Protein AF-A0A932I604-F1 (afdb_monomer)

Foldseek 3Di:
DCQLQDQCCRLQHNPDQHPPPVQCPDPQKHWQDKDQDDPQWGIWTWIAGPVRPDIDIDTRGRPVCVLVVVVQQLCLLLLNDWDWDDDPPDIHIDRVGDQEGEAFDEPCLVVDDDPDARARDPPDAHEYEYHYACCCPRCVVSNVRSNYFDLKDFRHDDSTGCQLVVQLVVCVVVVHDSVVSLLRSLVSRCVVVVHDSVVSSNTIDGGD

Radius of gyration: 15.89 Å; Cα contacts (8 Å, |Δi|>4): 433; chains: 1; bounding box: 42×38×40 Å

Nearest PDB structures (foldseek):
  1hle-assembly1_A-2  TM=6.461E-01  e=2.589E+00  Equus caballus
  2oap-assembly1_1  TM=5.671E-01  e=2.589E+00  Archaeoglobus fulgidus DSM 4304
  6kga-assembly1_B  TM=6.032E-01  e=2.754E+00  Dromaius novaehollandiae
  7vlj-assembly1_A  TM=5.161E-01  e=2.589E+00  Entamoeba histolytica
  4ynn-assembly1_A  TM=3.489E-01  e=2.022E+00  Legionella pneumophila subsp. pneumophila str. Philadelphia 1

Sequence (208 aa):
MGNGQDPDNNLYWGWGLGIRTYFTKSREWKLVRKSKLPYPLLERIVYRHRSGQYYLVADAYDGRAMKDCLDRFLLGVSGRHKEVIREGQVTIGLGGNAKLLAFIGHNGLMDLSLQSSYPNTDKRKRDCIILACYSKHYFSPYIKQAGANPLLWISNLFGPEAYTLHDALSAYMKGENPATIQTKAAAVYAKYTRCSVKAAKKLLITGW

pLDDT: mean 96.52, std 3.61, range [61.22, 98.75]

Solvent-accessible surface area (backbone atoms only — not comparable to full-atom values): 10954 Å² total; per-residue (Å²): 126,58,43,46,79,38,63,65,40,12,48,52,31,39,20,82,49,0,42,56,43,39,46,64,70,36,91,57,35,40,78,73,47,76,44,79,50,67,84,60,33,57,34,39,37,33,30,35,34,75,88,72,83,47,74,48,78,48,75,42,54,29,51,89,38,43,66,58,49,51,50,53,50,45,29,9,49,6,40,72,34,67,47,73,47,75,57,87,93,44,78,46,51,33,50,33,56,30,68,64,49,76,48,75,38,82,46,52,68,81,81,48,84,79,91,74,84,35,60,50,70,69,86,59,72,23,39,32,36,35,39,23,42,30,29,49,71,67,44,42,69,53,41,57,43,8,51,42,42,48,48,34,27,17,66,38,89,64,87,54,46,30,62,35,56,49,40,26,47,61,30,48,77,69,69,50,52,54,72,54,23,35,49,44,19,13,46,50,42,11,65,78,71,71,48,52,47,73,58,27,44,66,34,41,41,52,64,134

Structure (mmCIF, N/CA/C/O backbone):
data_AF-A0A932I604-F1
#
_entry.id   AF-A0A932I604-F1
#
loop_
_atom_site.group_PDB
_atom_site.id
_atom_site.type_symbol
_atom_site.label_atom_id
_atom_site.label_alt_id
_atom_site.label_comp_id
_atom_site.label_asym_id
_atom_site.label_entity_id
_atom_site.label_seq_id
_atom_site.pdbx_PDB_ins_code
_atom_site.Cartn_x
_atom_site.Cartn_y
_atom_site.Cartn_z
_atom_site.occupancy
_atom_site.B_iso_or_equiv
_atom_site.auth_seq_id
_atom_site.auth_comp_id
_atom_site.auth_asym_id
_atom_site.auth_atom_id
_atom_site.pdbx_PDB_model_num
ATOM 1 N N . MET A 1 1 ? 9.477 -16.267 12.587 1.00 61.22 1 MET A N 1
ATOM 2 C CA . MET A 1 1 ? 8.794 -14.989 12.286 1.00 61.22 1 MET A CA 1
ATOM 3 C C . MET A 1 1 ? 9.338 -14.465 10.969 1.00 61.22 1 MET A C 1
ATOM 5 O O . MET A 1 1 ? 10.541 -14.556 10.779 1.00 61.22 1 MET A O 1
ATOM 9 N N . GLY A 1 2 ? 8.488 -13.983 10.060 1.00 79.69 2 GLY A N 1
ATOM 10 C CA . GLY A 1 2 ? 8.931 -13.481 8.753 1.00 79.69 2 GLY A CA 1
ATOM 11 C C . GLY A 1 2 ? 9.096 -14.540 7.671 1.00 79.69 2 GLY A C 1
ATOM 12 O O . GLY A 1 2 ? 9.784 -14.296 6.688 1.00 79.69 2 GLY A O 1
ATOM 13 N N . ASN A 1 3 ? 8.441 -15.695 7.813 1.00 89.75 3 ASN A N 1
ATOM 14 C CA . ASN A 1 3 ? 8.380 -16.655 6.717 1.00 89.75 3 ASN A CA 1
ATOM 15 C C . ASN A 1 3 ? 7.408 -16.137 5.643 1.00 89.75 3 ASN A C 1
ATOM 17 O O . ASN A 1 3 ? 6.199 -16.104 5.862 1.00 89.75 3 ASN A O 1
ATOM 21 N N . GLY A 1 4 ? 7.935 -15.745 4.482 1.00 91.38 4 GLY A N 1
ATOM 22 C CA . GLY A 1 4 ? 7.144 -15.229 3.362 1.00 91.38 4 GLY A CA 1
ATOM 23 C C . GLY A 1 4 ? 6.163 -16.237 2.750 1.00 91.38 4 GLY A C 1
ATOM 24 O O . GLY A 1 4 ? 5.253 -15.832 2.036 1.00 91.38 4 GLY A O 1
ATOM 25 N N . GLN A 1 5 ? 6.327 -17.530 3.029 1.00 95.25 5 GLN A N 1
ATOM 26 C CA . GLN A 1 5 ? 5.498 -18.617 2.497 1.00 95.25 5 GLN A CA 1
ATOM 27 C C . GLN A 1 5 ? 4.389 -19.059 3.461 1.00 95.25 5 GLN A C 1
ATOM 29 O O . GLN A 1 5 ? 3.522 -19.844 3.088 1.00 95.25 5 GLN A O 1
ATOM 34 N N . ASP A 1 6 ? 4.423 -18.571 4.701 1.00 95.69 6 ASP A N 1
ATOM 35 C CA . ASP A 1 6 ? 3.439 -18.883 5.730 1.00 95.69 6 ASP A CA 1
ATOM 36 C C . ASP A 1 6 ? 2.652 -17.610 6.073 1.00 95.69 6 ASP A C 1
ATOM 38 O O . ASP A 1 6 ? 3.183 -16.725 6.753 1.00 95.69 6 ASP A O 1
ATOM 42 N N . PRO A 1 7 ? 1.387 -17.483 5.627 1.00 94.44 7 PRO A N 1
ATOM 43 C CA . PRO A 1 7 ? 0.611 -16.270 5.848 1.00 94.44 7 PRO A CA 1
ATOM 44 C C . PRO A 1 7 ? 0.383 -15.987 7.340 1.00 94.44 7 PRO A C 1
ATOM 46 O O . PRO A 1 7 ? 0.240 -14.822 7.711 1.00 94.44 7 PRO A O 1
ATOM 49 N N . ASP A 1 8 ? 0.389 -16.997 8.214 1.00 95.25 8 ASP A N 1
ATOM 50 C CA . ASP A 1 8 ? 0.167 -16.805 9.648 1.00 95.25 8 ASP A CA 1
ATOM 51 C C . ASP A 1 8 ? 1.396 -16.212 10.350 1.00 95.25 8 ASP A C 1
ATOM 53 O O . ASP A 1 8 ? 1.252 -15.396 11.262 1.00 95.25 8 ASP A O 1
ATOM 57 N N . ASN A 1 9 ? 2.595 -16.534 9.860 1.00 94.62 9 ASN A N 1
ATOM 58 C CA . ASN A 1 9 ? 3.870 -16.077 10.416 1.00 94.62 9 ASN A CA 1
ATOM 59 C C . ASN A 1 9 ? 4.586 -14.999 9.576 1.00 94.62 9 ASN A C 1
ATOM 61 O O . ASN A 1 9 ? 5.714 -14.609 9.905 1.00 94.62 9 ASN A O 1
ATOM 65 N N . ASN A 1 10 ? 3.949 -14.496 8.516 1.00 94.81 10 ASN A N 1
ATOM 66 C CA . ASN A 1 10 ? 4.457 -13.419 7.667 1.00 94.81 10 ASN A CA 1
ATOM 67 C C . ASN A 1 10 ? 4.285 -12.042 8.342 1.00 94.81 10 ASN A C 1
ATOM 69 O O . ASN A 1 10 ? 3.176 -11.673 8.739 1.00 94.81 10 ASN A O 1
ATOM 73 N N . LEU A 1 11 ? 5.381 -11.274 8.424 1.00 93.56 11 LEU A N 1
ATOM 74 C CA . LEU A 1 11 ? 5.460 -9.953 9.075 1.00 93.56 11 LEU A CA 1
ATOM 75 C C . LEU A 1 11 ? 4.458 -8.932 8.522 1.00 93.56 11 LEU A C 1
ATOM 77 O O . LEU A 1 11 ? 3.905 -8.134 9.271 1.00 93.56 11 LEU A O 1
ATOM 81 N N . TYR A 1 12 ? 4.215 -8.959 7.214 1.00 95.69 12 TYR A N 1
ATOM 82 C CA . TYR A 1 12 ? 3.366 -7.986 6.527 1.00 95.69 12 TYR A CA 1
ATOM 83 C C . TYR A 1 12 ? 1.900 -8.421 6.479 1.00 95.69 12 TYR A C 1
ATOM 85 O O . TYR A 1 12 ? 1.040 -7.647 6.057 1.00 95.69 12 TYR A O 1
ATOM 93 N N . TRP A 1 13 ? 1.594 -9.644 6.924 1.00 97.31 13 TRP A N 1
ATOM 94 C CA . TRP A 1 13 ? 0.275 -10.250 6.776 1.00 97.31 13 TRP A CA 1
ATOM 95 C C . TRP A 1 13 ? -0.355 -10.686 8.102 1.00 97.31 13 TRP A C 1
ATOM 97 O O . TRP A 1 13 ? -1.173 -9.947 8.656 1.00 97.31 13 TRP A O 1
ATOM 107 N N . GLY A 1 14 ? -0.033 -11.887 8.589 1.00 95.88 14 GLY A N 1
ATOM 108 C CA . GLY A 1 14 ? -0.679 -12.511 9.744 1.00 95.88 14 GLY A CA 1
ATOM 109 C C . GLY A 1 14 ? 0.066 -12.350 11.063 1.00 95.88 14 GLY A C 1
ATOM 110 O O . GLY A 1 14 ? -0.552 -12.483 12.119 1.00 95.88 14 GLY A O 1
ATOM 111 N N . TRP A 1 15 ? 1.353 -12.013 11.035 1.00 94.06 15 TRP A N 1
ATOM 112 C CA . TRP A 1 15 ? 2.127 -11.831 12.254 1.00 94.06 15 TRP A CA 1
ATOM 113 C C . TRP A 1 15 ? 2.048 -10.384 12.764 1.00 94.06 15 TRP A C 1
ATOM 115 O O . TRP A 1 15 ? 2.023 -9.440 11.978 1.00 94.06 15 TRP A O 1
ATOM 125 N N . GLY A 1 16 ? 2.008 -10.199 14.088 1.00 93.00 16 GLY A N 1
ATOM 126 C CA . GLY A 1 16 ? 2.119 -8.883 14.730 1.00 93.00 16 GLY A CA 1
ATOM 127 C C . GLY A 1 16 ? 1.106 -7.850 14.221 1.00 93.00 16 GLY A C 1
ATOM 128 O O . GLY A 1 16 ? -0.102 -8.001 14.417 1.00 93.00 16 GLY A O 1
ATOM 129 N N . LEU A 1 17 ? 1.608 -6.784 13.592 1.00 95.81 17 LEU A N 1
ATOM 130 C CA . LEU A 1 17 ? 0.825 -5.675 13.032 1.00 95.81 17 LEU A CA 1
ATOM 131 C C . LEU A 1 17 ? 0.689 -5.764 11.499 1.00 95.81 17 LEU A C 1
ATOM 133 O O . LEU A 1 17 ? 0.521 -4.742 10.832 1.00 95.81 17 LEU A O 1
ATOM 137 N N . GLY A 1 18 ? 0.747 -6.974 10.935 1.00 97.00 18 GLY A N 1
ATOM 138 C CA . GLY A 1 18 ? 0.498 -7.227 9.516 1.00 97.00 18 GLY A CA 1
ATOM 139 C C . GLY A 1 18 ? -0.937 -6.900 9.079 1.00 97.00 18 GLY A C 1
ATOM 140 O O . GLY A 1 18 ? -1.835 -6.718 9.906 1.00 97.00 18 GLY A O 1
ATOM 141 N N . ILE A 1 19 ? -1.165 -6.821 7.762 1.00 98.25 19 ILE A N 1
ATOM 142 C CA . ILE A 1 19 ? -2.431 -6.363 7.161 1.00 98.25 19 ILE A CA 1
ATOM 143 C C . ILE A 1 19 ? -3.635 -7.121 7.710 1.00 98.25 19 ILE A C 1
ATOM 145 O O . ILE A 1 19 ? -4.571 -6.499 8.216 1.00 98.25 19 ILE A O 1
ATOM 149 N N . ARG A 1 20 ? -3.600 -8.456 7.674 1.00 97.94 20 ARG A N 1
ATOM 150 C CA . ARG A 1 20 ? -4.706 -9.272 8.172 1.00 97.94 20 ARG A CA 1
ATOM 151 C C . ARG A 1 20 ? -4.944 -9.028 9.653 1.00 97.94 20 ARG A C 1
ATOM 153 O O . ARG A 1 2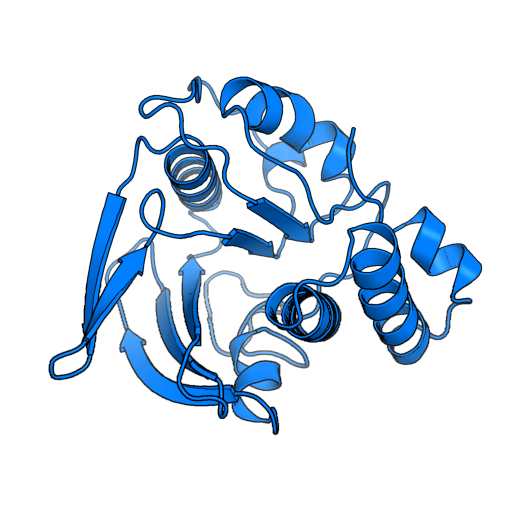0 ? -6.089 -8.856 10.069 1.00 97.94 20 ARG A O 1
ATOM 160 N N . THR A 1 21 ? -3.888 -9.016 10.457 1.00 97.19 21 THR A N 1
ATOM 161 C CA . THR A 1 21 ? -4.020 -8.927 11.916 1.00 97.19 21 THR A CA 1
ATOM 162 C C . THR A 1 21 ? -4.498 -7.553 12.365 1.00 97.19 21 THR A C 1
ATOM 164 O O . THR A 1 21 ? -5.371 -7.461 13.230 1.00 97.19 21 THR A O 1
ATOM 167 N N . TYR A 1 22 ? -3.993 -6.488 11.746 1.00 98.12 22 TYR A N 1
ATOM 168 C CA . TYR A 1 22 ? -4.358 -5.119 12.087 1.00 98.12 22 TYR A CA 1
ATOM 169 C C . TYR A 1 22 ? -5.761 -4.749 11.592 1.00 98.12 22 TYR A C 1
ATOM 171 O O . TYR A 1 22 ? -6.592 -4.304 12.384 1.00 98.12 22 TYR A O 1
ATOM 179 N N . PHE A 1 23 ? -6.077 -4.990 10.312 1.00 98.38 23 PHE A N 1
ATOM 180 C CA . PHE A 1 23 ? -7.379 -4.610 9.747 1.00 98.38 23 PHE A CA 1
ATOM 181 C C . PHE A 1 23 ? -8.534 -5.441 10.309 1.00 98.38 23 PHE A C 1
ATOM 183 O O . PHE A 1 23 ? -9.626 -4.909 10.486 1.00 98.38 23 PHE A O 1
ATOM 190 N N . THR A 1 24 ? -8.310 -6.708 10.675 1.00 97.69 24 THR A N 1
ATOM 191 C CA . THR A 1 24 ? -9.351 -7.525 11.333 1.00 97.69 24 THR A CA 1
ATOM 192 C C . THR A 1 24 ? -9.729 -6.983 12.714 1.00 97.69 24 THR A C 1
ATOM 194 O O . THR A 1 24 ? -10.880 -7.107 13.125 1.00 97.69 24 THR A O 1
ATOM 197 N N . LYS A 1 25 ? -8.784 -6.350 13.421 1.00 97.00 25 LYS A N 1
ATOM 198 C CA . LYS A 1 25 ? -9.020 -5.704 14.722 1.00 97.00 25 LYS A CA 1
ATOM 199 C C . LYS A 1 25 ? -9.471 -4.242 14.592 1.00 97.00 25 LYS A C 1
ATOM 201 O O . LYS A 1 25 ? -9.754 -3.604 15.605 1.00 97.00 25 LYS A O 1
ATOM 206 N N . SER A 1 26 ? -9.520 -3.698 13.374 1.00 97.19 26 SER A N 1
ATOM 207 C CA . SER A 1 26 ? -9.879 -2.300 13.144 1.00 97.19 26 SER A CA 1
ATOM 208 C C . SER A 1 26 ? -11.339 -2.023 13.510 1.00 97.19 26 SER A C 1
ATOM 210 O O . SER A 1 26 ? -12.248 -2.825 13.281 1.00 97.19 26 SER A O 1
ATOM 212 N N . ARG A 1 27 ? -11.581 -0.824 14.047 1.00 96.75 27 ARG A N 1
ATOM 213 C CA . ARG A 1 27 ? -12.934 -0.298 14.248 1.00 96.75 27 ARG A CA 1
ATOM 214 C C . ARG A 1 27 ? -13.520 0.305 12.973 1.00 96.75 27 ARG A C 1
ATOM 216 O O . ARG A 1 27 ? -14.728 0.472 12.925 1.00 96.75 27 ARG A O 1
ATOM 223 N N . GLU A 1 28 ? -12.725 0.588 11.945 1.00 97.81 28 GLU A N 1
ATOM 224 C CA . GLU A 1 28 ? -13.175 1.197 10.680 1.00 97.81 28 GLU A CA 1
ATOM 225 C C . GLU A 1 28 ? -13.513 0.155 9.608 1.00 97.81 28 GLU A C 1
ATOM 227 O O . GLU A 1 28 ? -14.377 0.381 8.758 1.00 97.81 28 GLU A O 1
ATOM 232 N N . TRP A 1 29 ? -12.884 -1.018 9.681 1.00 98.38 29 TRP A N 1
ATOM 233 C CA . TRP A 1 29 ? -13.005 -2.074 8.680 1.00 98.38 29 TRP A CA 1
ATOM 234 C C . TRP A 1 29 ? -13.689 -3.311 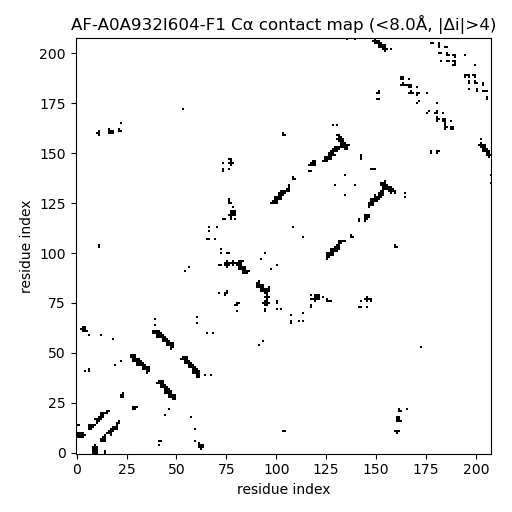9.257 1.00 98.38 29 TRP A C 1
ATOM 236 O O . TRP A 1 29 ? -13.420 -3.732 10.378 1.00 98.38 29 TRP A O 1
ATOM 246 N N . LYS A 1 30 ? -14.599 -3.905 8.482 1.00 98.06 30 LYS A N 1
ATOM 247 C CA . LYS A 1 30 ? -15.247 -5.179 8.800 1.00 98.06 30 LYS A CA 1
ATOM 248 C C . LYS A 1 30 ? -14.776 -6.235 7.808 1.00 98.06 30 LYS A C 1
ATOM 250 O O . LYS A 1 30 ? -14.861 -6.018 6.600 1.00 98.06 30 LYS A O 1
ATOM 255 N N . LEU A 1 31 ? -14.301 -7.373 8.312 1.00 97.94 31 LEU A N 1
ATOM 256 C CA . LEU A 1 31 ? -13.999 -8.546 7.493 1.00 97.94 31 LEU A CA 1
ATOM 257 C C . LEU A 1 31 ? -15.287 -9.047 6.825 1.00 97.94 31 LEU A C 1
ATOM 259 O O . LEU A 1 31 ? -16.283 -9.275 7.512 1.00 97.94 31 LEU A O 1
ATOM 263 N N . VAL A 1 32 ? -15.262 -9.200 5.502 1.00 97.19 32 VAL A N 1
ATOM 264 C CA . VAL A 1 32 ? -16.394 -9.712 4.713 1.00 97.19 32 VAL A CA 1
ATOM 265 C C . VAL A 1 32 ? -16.114 -11.121 4.221 1.00 97.19 32 VAL A C 1
ATOM 267 O O . VAL A 1 32 ? -16.935 -12.011 4.409 1.00 97.19 32 VAL A O 1
ATOM 270 N N . ARG A 1 33 ? -14.938 -11.337 3.628 1.00 97.56 33 ARG A N 1
ATOM 271 C CA . ARG A 1 33 ? -14.554 -12.635 3.075 1.00 97.56 33 ARG A CA 1
ATOM 272 C C . ARG A 1 33 ? -13.070 -12.887 3.274 1.00 97.56 33 ARG A C 1
ATOM 274 O O . ARG A 1 33 ? -12.256 -11.983 3.109 1.00 97.56 33 ARG A O 1
ATOM 281 N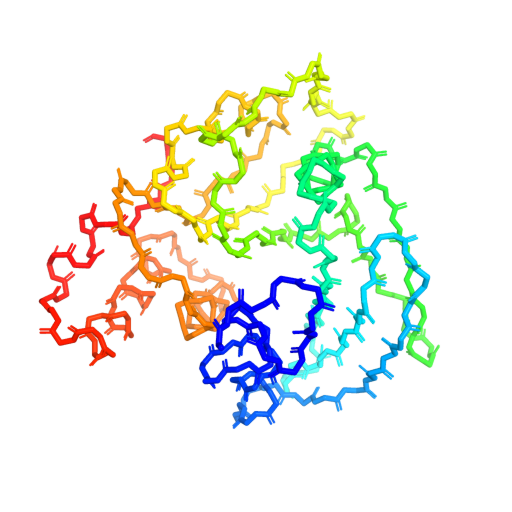 N . LYS A 1 34 ? -12.734 -14.135 3.583 1.00 97.81 34 LYS A N 1
ATOM 282 C CA . LYS A 1 34 ? -11.372 -14.666 3.635 1.00 97.81 34 LYS A CA 1
ATOM 283 C C . LYS A 1 34 ? -11.330 -15.922 2.770 1.00 97.81 34 LYS A C 1
ATOM 285 O O . LYS A 1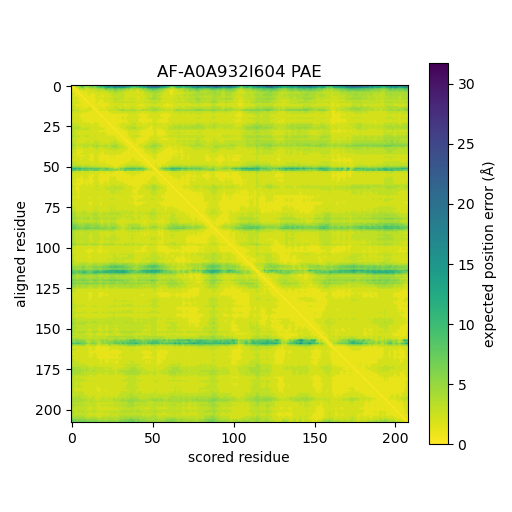 34 ? -12.200 -16.779 2.906 1.00 97.81 34 LYS A O 1
ATOM 290 N N . SER A 1 35 ? -10.351 -16.026 1.881 1.00 97.38 35 SER A N 1
ATOM 291 C CA . SER A 1 35 ? -10.247 -17.145 0.941 1.00 97.38 35 SER A CA 1
ATOM 292 C C . SER A 1 35 ? -8.794 -17.560 0.749 1.00 97.38 35 SER A C 1
ATOM 294 O O . SER A 1 35 ? -7.919 -16.702 0.660 1.00 97.38 35 SER A O 1
ATOM 296 N N . LYS A 1 36 ? -8.545 -18.870 0.658 1.00 96.94 36 LYS A N 1
ATOM 297 C CA . LYS A 1 36 ? -7.280 -19.412 0.145 1.00 96.94 36 LYS A CA 1
ATOM 298 C C . LYS A 1 36 ? -7.332 -19.411 -1.375 1.00 96.94 36 LYS A C 1
ATOM 300 O O . LYS A 1 36 ? -8.373 -19.743 -1.943 1.00 96.94 36 LYS A O 1
ATOM 305 N N . LEU A 1 37 ? -6.238 -19.017 -2.010 1.00 96.25 37 LEU A N 1
ATOM 306 C CA . LEU A 1 37 ? -6.133 -18.930 -3.462 1.00 96.25 37 LEU A CA 1
ATOM 307 C C . LEU A 1 37 ? -5.049 -19.899 -3.960 1.00 96.25 37 LEU A C 1
ATOM 309 O O . LEU A 1 37 ? -4.224 -20.352 -3.166 1.00 96.25 37 LEU A O 1
ATOM 313 N N . PRO A 1 38 ? -5.055 -20.257 -5.254 1.00 95.62 38 PRO A N 1
ATOM 314 C CA . PRO A 1 38 ? -3.926 -20.939 -5.868 1.00 95.62 38 PRO A CA 1
ATOM 315 C C . PRO A 1 38 ? -2.680 -20.045 -5.903 1.00 95.62 38 PRO A C 1
ATOM 317 O O . PRO A 1 38 ? -2.781 -18.816 -5.976 1.00 95.62 38 PRO A O 1
ATOM 320 N N . TYR A 1 39 ? -1.506 -20.680 -5.942 1.00 96.12 39 TYR A N 1
ATOM 321 C CA . TYR A 1 39 ? -0.230 -20.011 -6.196 1.00 96.12 39 TYR A CA 1
ATOM 322 C C . TYR A 1 39 ? -0.329 -19.077 -7.425 1.00 96.12 39 TYR A C 1
ATOM 324 O O . TYR A 1 39 ? -0.928 -19.473 -8.430 1.00 96.12 39 TYR A O 1
ATOM 332 N N . PRO A 1 40 ? 0.237 -17.852 -7.381 1.00 97.75 40 PRO A N 1
ATOM 333 C CA . PRO A 1 40 ? 1.162 -17.317 -6.369 1.00 97.75 40 PRO A CA 1
ATOM 334 C C . PRO A 1 40 ? 0.514 -16.661 -5.140 1.00 97.75 40 PRO A C 1
ATOM 336 O O . PRO A 1 40 ? 1.225 -16.124 -4.291 1.00 97.75 40 PRO A O 1
ATOM 339 N N . LEU A 1 41 ? -0.815 -16.681 -5.025 1.00 97.88 41 LEU A N 1
ATOM 340 C CA . LEU A 1 41 ? -1.527 -16.117 -3.882 1.00 97.88 41 LEU A CA 1
ATOM 341 C C . LEU A 1 41 ? -1.706 -17.171 -2.787 1.00 97.88 41 LEU A C 1
ATOM 343 O O . LEU A 1 41 ? -2.150 -18.281 -3.053 1.00 97.88 41 LEU A O 1
ATOM 347 N N . LEU A 1 42 ? -1.413 -16.810 -1.543 1.00 97.69 42 LEU A N 1
ATOM 348 C CA . LEU A 1 42 ? -1.647 -17.658 -0.372 1.00 97.69 42 LEU A CA 1
ATOM 349 C C . LEU A 1 42 ? -3.035 -17.403 0.222 1.00 97.69 42 LEU A C 1
ATOM 351 O O . LEU A 1 42 ? -3.729 -18.324 0.657 1.00 97.69 42 LEU A O 1
ATOM 355 N N . GLU A 1 43 ? -3.453 -16.137 0.245 1.00 98.19 43 GLU A N 1
ATOM 356 C CA . GLU A 1 43 ? -4.688 -15.713 0.893 1.00 98.19 43 GLU A CA 1
ATOM 357 C C . GLU A 1 43 ? -5.191 -14.392 0.303 1.00 98.19 43 GLU A C 1
ATOM 359 O O . GLU A 1 43 ? -4.405 -13.485 0.045 1.00 98.19 43 GLU A O 1
ATOM 364 N N . ARG A 1 44 ? -6.509 -14.263 0.135 1.00 98.50 44 ARG A N 1
ATOM 365 C CA . ARG A 1 44 ? -7.187 -13.000 -0.185 1.00 98.50 44 ARG A CA 1
ATOM 366 C C . ARG A 1 44 ? -8.165 -12.666 0.922 1.00 98.50 44 ARG A C 1
ATOM 368 O O . ARG A 1 44 ? -8.950 -13.519 1.349 1.00 98.50 44 ARG A O 1
ATOM 375 N N . ILE A 1 45 ? -8.164 -11.408 1.341 1.00 98.56 45 ILE A N 1
ATOM 376 C CA . ILE A 1 45 ? -9.127 -10.885 2.302 1.00 98.56 45 ILE A CA 1
ATOM 377 C C . ILE A 1 45 ? -9.849 -9.679 1.725 1.00 98.56 45 ILE A C 1
ATOM 379 O O . ILE A 1 45 ? -9.236 -8.748 1.214 1.00 98.56 45 ILE A O 1
ATOM 383 N N . VAL A 1 46 ? -11.172 -9.698 1.852 1.00 98.50 46 VAL A N 1
ATOM 384 C CA . VAL A 1 46 ? -12.052 -8.585 1.521 1.00 98.50 46 VAL A CA 1
ATOM 385 C C . VAL A 1 46 ? -12.539 -7.959 2.819 1.00 98.50 46 VAL A C 1
ATOM 387 O O . VAL A 1 46 ? -13.241 -8.598 3.607 1.00 98.50 46 VAL A O 1
ATOM 390 N N . TYR A 1 47 ? -12.198 -6.692 3.017 1.00 98.56 47 TYR A N 1
ATOM 391 C CA . TYR A 1 47 ? -12.763 -5.836 4.049 1.00 98.56 47 TYR A CA 1
ATOM 392 C C . TYR A 1 47 ? -13.728 -4.833 3.423 1.00 98.56 47 TYR A C 1
ATOM 394 O O . TYR A 1 47 ? -13.493 -4.319 2.328 1.00 98.56 47 TYR A O 1
ATOM 402 N N . ARG A 1 48 ? -14.789 -4.500 4.155 1.00 97.94 48 ARG A N 1
ATOM 403 C CA . ARG A 1 48 ? -15.681 -3.382 3.842 1.00 97.94 48 ARG A CA 1
ATOM 404 C C . ARG A 1 48 ? -15.545 -2.322 4.922 1.00 97.94 48 ARG A C 1
ATOM 406 O O . ARG A 1 48 ? -15.603 -2.636 6.112 1.00 97.94 48 ARG A O 1
ATOM 413 N N . HIS A 1 49 ? -15.367 -1.075 4.511 1.00 97.94 49 HIS A N 1
ATOM 414 C CA . HIS A 1 49 ? -15.355 0.049 5.436 1.00 97.94 49 HIS A CA 1
ATOM 415 C C . HIS A 1 49 ? -16.750 0.251 6.039 1.00 97.94 49 HIS A C 1
ATOM 417 O O . HIS A 1 49 ? -17.760 0.088 5.348 1.00 97.94 49 HIS A O 1
ATOM 423 N N . ARG A 1 50 ? -16.835 0.645 7.313 1.00 96.81 50 ARG A N 1
ATOM 424 C CA . ARG A 1 50 ? -18.123 0.804 8.013 1.00 96.81 50 ARG A CA 1
ATOM 425 C C . ARG A 1 50 ? -19.010 1.919 7.465 1.00 96.81 50 ARG A C 1
ATOM 427 O O . ARG A 1 50 ? -20.217 1.843 7.650 1.00 96.81 50 ARG A O 1
ATOM 434 N N . SER A 1 51 ? -18.458 2.887 6.727 1.00 94.25 51 SER A N 1
ATOM 435 C CA . SER A 1 51 ? -19.273 3.856 5.969 1.00 94.25 51 SER A CA 1
ATOM 436 C C . SER A 1 51 ? -20.064 3.220 4.816 1.00 94.25 51 SER A C 1
ATOM 438 O O . SER A 1 51 ? -20.919 3.869 4.226 1.00 94.25 51 SER A O 1
ATOM 440 N N . GLY A 1 52 ? -19.760 1.970 4.447 1.00 88.62 52 GLY A N 1
ATOM 441 C CA . GLY A 1 52 ? -20.462 1.210 3.416 1.00 88.62 52 GLY A CA 1
ATOM 442 C C . GLY A 1 52 ? -19.982 1.447 1.981 1.00 88.62 52 GLY A C 1
ATOM 443 O O . GLY A 1 52 ? -20.353 0.648 1.119 1.00 88.62 52 GLY A O 1
ATOM 444 N N . GLN A 1 53 ? -19.153 2.471 1.738 1.00 89.25 53 GLN A N 1
ATOM 445 C CA . GLN A 1 53 ? -18.750 2.940 0.398 1.00 89.25 53 GLN A CA 1
ATOM 446 C C . GLN A 1 53 ? -17.462 2.306 -0.146 1.00 89.25 53 GLN A C 1
ATOM 448 O O . GLN A 1 53 ? -17.265 2.254 -1.358 1.00 89.25 53 GLN A O 1
ATOM 453 N N . TYR A 1 54 ? -16.579 1.835 0.736 1.00 96.69 54 TYR A N 1
ATOM 454 C CA . TYR A 1 54 ? -15.233 1.406 0.360 1.00 96.69 54 TYR A CA 1
ATOM 455 C C . TYR A 1 54 ? -15.010 -0.077 0.638 1.00 96.69 54 TYR A C 1
ATOM 457 O O . TYR A 1 54 ? -15.434 -0.605 1.670 1.00 96.69 54 TYR A O 1
ATOM 465 N N . TYR A 1 55 ? -14.286 -0.719 -0.276 1.00 98.19 55 TYR A N 1
ATOM 466 C CA . TYR A 1 55 ? -13.764 -2.069 -0.119 1.00 98.19 55 TYR A CA 1
ATOM 467 C C . TYR A 1 55 ? -12.242 -2.031 -0.173 1.00 98.19 55 TYR A C 1
ATOM 469 O O . TYR A 1 55 ? -11.664 -1.336 -1.008 1.00 98.19 55 TYR A O 1
ATOM 477 N N . LEU A 1 56 ? -11.614 -2.808 0.702 1.00 98.44 56 LEU A N 1
ATOM 478 C CA . LEU A 1 56 ? -10.194 -3.121 0.649 1.00 98.44 56 LEU A CA 1
ATOM 479 C C . LEU A 1 56 ? -10.071 -4.609 0.342 1.00 98.44 56 LEU A C 1
ATOM 481 O O . LEU A 1 56 ? -10.533 -5.443 1.119 1.00 98.44 56 LEU A O 1
ATOM 485 N N . VAL A 1 57 ? -9.453 -4.932 -0.789 1.00 98.56 57 VAL A N 1
ATOM 486 C CA . VAL A 1 57 ? -9.113 -6.307 -1.153 1.00 98.56 57 VAL A CA 1
ATOM 487 C C . VAL A 1 57 ? -7.608 -6.441 -1.037 1.00 98.56 57 VAL A C 1
ATOM 489 O O . VAL A 1 57 ? -6.868 -5.775 -1.756 1.00 98.56 57 VAL A O 1
ATOM 492 N N . ALA A 1 58 ? -7.180 -7.246 -0.076 1.00 98.38 58 ALA A N 1
ATOM 493 C CA . ALA A 1 58 ? -5.786 -7.454 0.253 1.00 98.38 58 ALA A CA 1
ATOM 494 C C . ALA A 1 58 ? -5.381 -8.876 -0.141 1.00 98.38 58 ALA A C 1
ATOM 496 O O . ALA A 1 58 ? -6.087 -9.830 0.190 1.00 98.38 58 ALA A O 1
ATOM 497 N N . ASP A 1 59 ? -4.243 -8.993 -0.818 1.00 98.44 59 ASP A N 1
ATOM 498 C CA . ASP A 1 59 ? -3.703 -10.244 -1.339 1.00 98.44 59 ASP A CA 1
ATOM 499 C C . ASP A 1 59 ? -2.348 -10.540 -0.699 1.00 98.44 59 ASP A C 1
ATOM 501 O O . ASP A 1 59 ? -1.417 -9.741 -0.805 1.00 98.44 59 ASP A O 1
ATOM 505 N N . ALA A 1 60 ? -2.231 -11.702 -0.061 1.00 98.12 60 ALA A N 1
ATOM 506 C CA . ALA A 1 60 ? -0.962 -12.251 0.385 1.00 98.12 60 ALA A CA 1
ATOM 507 C C . ALA A 1 60 ? -0.334 -13.057 -0.751 1.00 98.12 60 ALA A C 1
ATOM 509 O O . ALA A 1 60 ? -0.862 -14.102 -1.134 1.00 98.12 60 ALA A O 1
ATOM 510 N N . TYR A 1 61 ? 0.800 -12.591 -1.264 1.00 98.06 61 TYR A N 1
ATOM 511 C CA . TYR A 1 61 ? 1.628 -13.354 -2.195 1.00 98.06 61 TYR A CA 1
ATOM 512 C C . TYR A 1 61 ? 2.591 -14.264 -1.430 1.00 98.06 61 TYR A C 1
ATOM 514 O O . TYR A 1 61 ? 3.076 -13.903 -0.356 1.00 98.06 61 TYR A O 1
ATOM 522 N N . ASP A 1 62 ? 2.889 -15.428 -2.004 1.00 97.88 62 ASP A N 1
ATOM 523 C CA . ASP A 1 62 ? 4.013 -16.259 -1.571 1.00 97.88 62 ASP A CA 1
ATOM 524 C C . ASP A 1 62 ? 5.317 -15.469 -1.746 1.00 97.88 62 ASP A C 1
ATOM 526 O O . ASP A 1 62 ? 5.578 -14.924 -2.817 1.00 97.88 62 ASP A O 1
ATOM 530 N N . GLY A 1 63 ? 6.144 -15.396 -0.700 1.00 95.56 63 GLY A N 1
ATOM 531 C CA . GLY A 1 63 ? 7.384 -14.614 -0.710 1.00 95.56 63 GLY A CA 1
ATOM 532 C C . GLY A 1 63 ? 8.378 -15.000 -1.814 1.00 95.56 63 GLY A C 1
ATOM 533 O O . GLY A 1 63 ? 9.183 -14.164 -2.218 1.00 95.56 63 GLY A O 1
ATOM 534 N N . ARG A 1 64 ? 8.301 -16.223 -2.355 1.00 96.38 64 ARG A N 1
ATOM 535 C CA . ARG A 1 64 ? 9.112 -16.657 -3.508 1.00 96.38 64 ARG A CA 1
ATOM 536 C C . ARG A 1 64 ? 8.619 -16.063 -4.829 1.00 96.38 64 ARG A C 1
ATOM 538 O O . ARG A 1 64 ? 9.382 -15.976 -5.782 1.00 96.38 64 ARG A O 1
ATOM 545 N N . ALA A 1 65 ? 7.360 -15.634 -4.883 1.00 97.44 65 ALA A N 1
ATOM 546 C CA . ALA A 1 65 ? 6.715 -15.014 -6.037 1.00 97.44 65 ALA A CA 1
ATOM 547 C C . ALA A 1 65 ? 6.812 -13.474 -6.002 1.00 97.44 65 ALA A C 1
ATOM 549 O O . ALA A 1 65 ? 5.897 -12.765 -6.425 1.00 97.44 65 ALA A O 1
ATOM 550 N N . MET A 1 66 ? 7.916 -12.926 -5.474 1.00 97.12 66 MET A N 1
ATOM 551 C CA . MET A 1 66 ? 8.121 -11.474 -5.364 1.00 97.12 66 MET A CA 1
ATOM 552 C C . MET A 1 66 ? 8.052 -10.777 -6.730 1.00 97.12 66 MET A C 1
ATOM 554 O O . MET A 1 66 ? 7.430 -9.722 -6.859 1.00 97.12 66 MET A O 1
ATOM 558 N N . LYS A 1 67 ? 8.637 -11.386 -7.769 1.00 97.31 67 LYS A N 1
ATOM 559 C CA . LYS A 1 67 ? 8.567 -10.855 -9.133 1.00 97.31 67 LYS A CA 1
ATOM 560 C C . LYS A 1 67 ? 7.119 -10.782 -9.629 1.00 97.31 67 LYS A C 1
ATOM 562 O O . LYS A 1 67 ? 6.710 -9.728 -10.107 1.00 97.31 67 LYS A O 1
ATOM 567 N N . ASP A 1 68 ? 6.336 -11.849 -9.459 1.00 97.25 68 ASP A N 1
ATOM 568 C CA . ASP A 1 68 ? 4.917 -11.879 -9.833 1.00 97.25 68 ASP A CA 1
ATOM 569 C C . ASP A 1 68 ? 4.098 -10.837 -9.069 1.00 97.25 68 ASP A C 1
ATOM 571 O O . ASP A 1 68 ? 3.236 -10.182 -9.651 1.00 97.25 68 ASP A O 1
ATOM 575 N N . CYS A 1 69 ? 4.385 -10.643 -7.779 1.00 98.00 69 CYS A N 1
ATOM 576 C CA . CYS A 1 69 ? 3.739 -9.623 -6.957 1.00 98.00 69 CYS A CA 1
ATOM 577 C C . CYS A 1 69 ? 3.998 -8.208 -7.501 1.00 98.00 69 CYS A C 1
ATOM 579 O O . CYS A 1 69 ? 3.056 -7.435 -7.703 1.00 98.00 69 CYS A O 1
ATOM 581 N N . LEU A 1 70 ? 5.262 -7.883 -7.796 1.00 98.50 70 LEU A N 1
ATOM 582 C CA . LEU A 1 70 ? 5.657 -6.595 -8.370 1.00 98.50 70 LEU A CA 1
ATOM 583 C C . LEU A 1 70 ? 5.055 -6.386 -9.766 1.00 98.50 70 LEU A C 1
ATOM 585 O O . LEU A 1 70 ? 4.488 -5.325 -10.031 1.00 98.50 70 LEU A O 1
ATOM 589 N N . ASP A 1 71 ? 5.115 -7.405 -10.628 1.00 97.75 71 ASP A N 1
ATOM 590 C CA . ASP A 1 71 ? 4.516 -7.377 -11.965 1.00 97.75 71 ASP A CA 1
ATOM 591 C C . ASP A 1 71 ? 3.004 -7.126 -11.878 1.00 97.75 71 ASP A C 1
ATOM 593 O O . ASP A 1 71 ? 2.482 -6.220 -12.529 1.00 97.75 71 ASP A O 1
ATOM 597 N N . ARG A 1 72 ? 2.286 -7.868 -11.026 1.00 97.69 72 ARG A N 1
ATOM 598 C CA . ARG A 1 72 ? 0.840 -7.699 -10.815 1.00 97.69 72 ARG A CA 1
ATOM 599 C C . ARG A 1 72 ? 0.493 -6.309 -10.290 1.00 97.69 72 ARG A C 1
ATOM 601 O O . ARG A 1 72 ? -0.452 -5.697 -10.794 1.00 97.69 72 ARG A O 1
ATOM 608 N N . PHE A 1 73 ? 1.254 -5.793 -9.325 1.00 98.56 73 PHE A N 1
ATOM 609 C CA . PHE A 1 73 ? 1.063 -4.443 -8.797 1.00 98.56 73 PHE A CA 1
ATOM 610 C C . PHE A 1 73 ? 1.238 -3.387 -9.896 1.00 98.56 73 PHE A C 1
ATOM 612 O O . PHE A 1 73 ? 0.327 -2.593 -10.133 1.00 98.56 73 PHE A O 1
ATOM 619 N N . LEU A 1 74 ? 2.356 -3.406 -10.626 1.00 98.50 74 LEU A N 1
ATOM 620 C CA . LEU A 1 74 ? 2.663 -2.405 -11.653 1.00 98.50 74 LEU A CA 1
ATOM 621 C C . LEU A 1 74 ? 1.749 -2.513 -12.887 1.00 98.50 74 LEU A C 1
ATOM 623 O O . LEU A 1 74 ? 1.333 -1.493 -13.449 1.00 98.50 74 LEU A O 1
ATOM 627 N N . LEU A 1 75 ? 1.348 -3.723 -13.286 1.00 98.19 75 LEU A N 1
ATOM 628 C CA . LEU A 1 75 ? 0.322 -3.922 -14.316 1.00 98.19 75 LEU A CA 1
ATOM 629 C C . LEU A 1 75 ? -1.051 -3.403 -13.861 1.00 98.19 75 LEU A C 1
ATOM 631 O O . LEU A 1 75 ? -1.805 -2.863 -14.672 1.00 98.19 75 LEU A O 1
ATOM 635 N N . GLY A 1 76 ? -1.379 -3.527 -12.574 1.00 98.25 76 GLY A N 1
ATOM 636 C CA . GLY A 1 76 ? -2.583 -2.939 -11.993 1.00 98.25 76 GLY A CA 1
ATOM 637 C C . GLY A 1 76 ? -2.540 -1.409 -12.021 1.00 98.25 76 GLY A C 1
ATOM 638 O O . GLY A 1 76 ? -3.469 -0.770 -12.514 1.00 98.25 76 GLY A O 1
ATOM 639 N N . VAL A 1 77 ? -1.432 -0.816 -11.571 1.00 98.12 77 VAL A N 1
ATOM 640 C CA . VAL A 1 77 ? -1.226 0.642 -11.558 1.00 98.12 77 VAL A CA 1
ATOM 641 C C . VAL A 1 77 ? -1.266 1.239 -12.976 1.00 98.12 77 VAL A C 1
ATOM 643 O O . VAL A 1 77 ? -1.865 2.295 -13.186 1.00 98.12 77 VAL A O 1
ATOM 646 N N . SER A 1 78 ? -0.717 0.544 -13.975 1.00 98.06 78 SER A N 1
ATOM 647 C CA . SER A 1 78 ? -0.738 0.969 -15.389 1.00 98.06 78 SER A CA 1
ATOM 648 C C . SER A 1 78 ? -2.059 0.696 -16.124 1.00 98.06 78 SER A C 1
ATOM 650 O O . SER A 1 78 ? -2.223 1.073 -17.288 1.00 98.06 78 SER A O 1
ATOM 652 N N . GLY A 1 79 ? -3.017 0.035 -15.469 1.00 97.69 79 GLY A N 1
ATOM 653 C CA . GLY A 1 79 ? -4.319 -0.295 -16.051 1.00 97.69 79 GLY A CA 1
ATOM 654 C C . GLY A 1 79 ? -4.321 -1.493 -17.000 1.00 97.69 79 GLY A C 1
ATOM 655 O O . GLY A 1 79 ? -5.375 -1.815 -17.548 1.00 97.69 79 GLY A O 1
ATOM 656 N N . ARG A 1 80 ? -3.181 -2.173 -17.166 1.00 96.88 80 ARG A N 1
ATOM 657 C CA . ARG A 1 80 ? -3.027 -3.349 -18.038 1.00 96.88 80 ARG A CA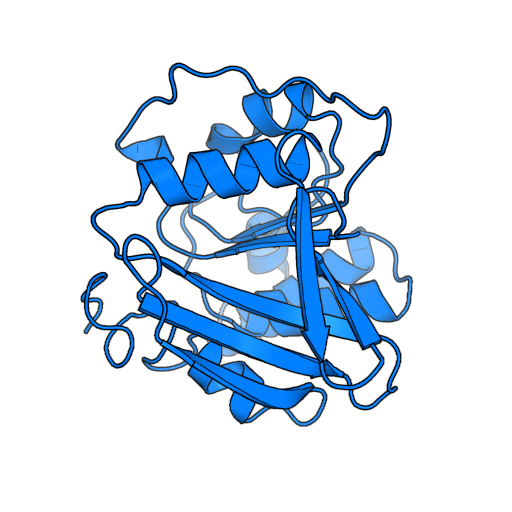 1
ATOM 658 C C . ARG A 1 80 ? -3.628 -4.610 -17.442 1.00 96.88 80 ARG A C 1
ATOM 660 O O . ARG A 1 80 ? -4.089 -5.480 -18.171 1.00 96.88 80 ARG A O 1
ATOM 667 N N . HIS A 1 81 ? -3.618 -4.710 -16.120 1.00 97.19 81 HIS A N 1
ATOM 668 C CA . HIS A 1 81 ? -4.209 -5.828 -15.409 1.00 97.19 81 HIS A CA 1
ATOM 669 C C . HIS A 1 81 ? -5.490 -5.378 -14.717 1.00 97.19 81 HIS A C 1
ATOM 671 O O . HIS A 1 81 ? -5.431 -4.554 -13.813 1.00 97.19 81 HIS A O 1
ATOM 677 N N . LYS A 1 82 ? -6.642 -5.903 -15.137 1.00 97.38 82 LYS A N 1
ATOM 678 C CA . LYS A 1 82 ? -7.965 -5.550 -14.611 1.00 97.38 82 LYS A CA 1
ATOM 679 C C . LYS A 1 82 ? -8.693 -6.817 -14.206 1.00 97.38 82 LYS A C 1
ATOM 681 O O . LYS A 1 82 ? -8.837 -7.732 -15.005 1.00 97.38 82 LYS A O 1
ATOM 686 N N . GLU A 1 83 ? -9.188 -6.831 -12.981 1.00 97.00 83 GLU A N 1
ATOM 687 C CA . GLU A 1 83 ? -9.976 -7.934 -12.446 1.00 97.00 83 GLU A CA 1
ATOM 688 C C . GLU A 1 83 ? -11.220 -7.378 -11.752 1.00 97.00 83 GLU A C 1
ATOM 690 O O . GLU A 1 83 ? -11.300 -6.191 -11.411 1.00 97.00 83 GLU A O 1
ATOM 695 N N . VAL A 1 84 ? -12.207 -8.242 -11.552 1.00 97.88 84 VAL A N 1
ATOM 696 C CA . VAL A 1 84 ? -13.364 -7.969 -10.705 1.00 97.88 84 VAL A CA 1
ATOM 697 C C . VAL A 1 84 ? -13.655 -9.191 -9.847 1.00 97.88 84 VAL A C 1
ATOM 699 O O . VAL A 1 84 ? -13.459 -10.323 -10.282 1.00 97.88 84 VAL A O 1
ATOM 702 N N . ILE A 1 85 ? -14.158 -8.968 -8.639 1.00 96.81 85 ILE A N 1
ATOM 703 C CA . ILE A 1 85 ? -14.741 -10.018 -7.800 1.00 96.81 85 ILE A CA 1
ATOM 704 C C . ILE A 1 85 ? -16.166 -9.630 -7.424 1.00 96.81 85 ILE A C 1
ATOM 706 O O . ILE A 1 85 ? -16.491 -8.445 -7.328 1.00 96.81 85 ILE A O 1
ATOM 710 N N . ARG A 1 86 ? -17.019 -10.627 -7.191 1.00 96.31 86 ARG A N 1
ATOM 711 C CA . ARG A 1 86 ? -18.374 -10.409 -6.672 1.00 96.31 86 ARG A CA 1
ATOM 712 C C . ARG A 1 86 ? -18.419 -10.628 -5.166 1.00 96.31 86 ARG A C 1
ATOM 714 O O . ARG A 1 86 ? -17.782 -11.550 -4.647 1.00 96.31 86 ARG A O 1
ATOM 721 N N . GLU A 1 87 ? -19.172 -9.773 -4.489 1.00 93.12 87 GLU A N 1
ATOM 722 C CA . GLU A 1 87 ? -19.525 -9.875 -3.076 1.00 93.12 87 GLU A CA 1
ATOM 723 C C . GLU A 1 87 ? -21.032 -9.613 -2.952 1.00 93.12 87 GLU A C 1
ATOM 725 O O . GLU A 1 87 ? -21.492 -8.469 -3.004 1.00 93.12 87 GLU A O 1
ATOM 730 N N . GLY A 1 88 ? -21.822 -10.690 -2.925 1.00 90.19 88 GLY A N 1
ATOM 731 C CA . GLY A 1 88 ? -23.265 -10.617 -3.162 1.00 90.19 88 GLY A CA 1
ATOM 732 C C . GLY A 1 88 ? -23.579 -9.972 -4.518 1.00 90.19 88 GLY A C 1
ATOM 733 O O . GLY A 1 88 ? -23.075 -10.404 -5.554 1.00 90.19 88 GLY A O 1
ATOM 734 N N . GLN A 1 89 ? -24.386 -8.910 -4.504 1.00 92.25 89 GLN A N 1
ATOM 735 C CA . GLN A 1 89 ? -24.735 -8.127 -5.699 1.00 92.25 89 GLN A CA 1
ATOM 736 C C . GLN A 1 89 ? -23.699 -7.043 -6.051 1.00 92.25 89 GLN A C 1
ATOM 738 O O . GLN A 1 89 ? -23.810 -6.393 -7.089 1.00 92.25 89 GLN A O 1
ATOM 743 N N . VAL A 1 90 ? -22.681 -6.832 -5.211 1.00 95.00 90 VAL A N 1
ATOM 744 C CA . VAL A 1 90 ? -21.660 -5.803 -5.435 1.00 95.00 90 VAL A CA 1
ATOM 745 C C . VAL A 1 90 ? -20.530 -6.365 -6.295 1.00 95.00 90 VAL A C 1
ATOM 747 O O . VAL A 1 90 ? -19.964 -7.416 -5.996 1.00 95.00 90 VAL A O 1
ATOM 750 N N . THR A 1 91 ? -20.166 -5.635 -7.351 1.00 97.06 91 THR A N 1
ATOM 751 C CA . THR A 1 91 ? -18.963 -5.909 -8.150 1.00 97.06 91 THR A CA 1
ATOM 752 C C . THR A 1 91 ? -17.827 -5.010 -7.672 1.00 97.06 91 THR A C 1
ATOM 754 O O . THR A 1 91 ? -17.947 -3.787 -7.696 1.00 97.06 91 THR A O 1
ATOM 757 N N . ILE A 1 92 ? -16.723 -5.612 -7.232 1.00 97.69 92 ILE A N 1
ATOM 758 C CA . ILE A 1 92 ? -15.544 -4.914 -6.710 1.00 97.69 92 ILE A CA 1
ATOM 759 C C . ILE A 1 92 ? -14.431 -4.995 -7.754 1.00 97.69 92 ILE A C 1
ATOM 761 O O . ILE A 1 92 ? -14.018 -6.089 -8.137 1.00 97.69 92 ILE A O 1
ATOM 765 N N . GLY A 1 93 ? -13.943 -3.841 -8.207 1.00 97.44 93 GLY A N 1
ATOM 766 C CA . GLY A 1 93 ? -12.828 -3.747 -9.149 1.00 97.44 93 GLY A CA 1
ATOM 767 C C . GLY A 1 93 ? -11.467 -3.912 -8.475 1.00 97.44 93 GLY A C 1
ATOM 768 O O . GLY A 1 93 ? -11.192 -3.257 -7.473 1.00 97.44 93 GLY A O 1
ATOM 769 N N . LEU A 1 94 ? -10.607 -4.747 -9.058 1.00 97.75 94 LEU A N 1
ATOM 770 C CA . LEU A 1 94 ? -9.225 -4.984 -8.636 1.00 97.75 94 LEU A CA 1
ATOM 771 C C . LEU A 1 94 ? -8.231 -4.540 -9.714 1.00 97.75 94 LEU A C 1
ATOM 773 O O . LEU A 1 94 ? -8.589 -4.359 -10.885 1.00 97.75 94 LEU A O 1
ATOM 777 N N . GLY A 1 95 ? -6.966 -4.382 -9.318 1.00 97.38 95 GLY A N 1
ATOM 778 C CA . GLY A 1 95 ? -5.901 -3.949 -10.217 1.00 97.38 95 GLY A CA 1
ATOM 779 C C . GLY A 1 95 ? -6.249 -2.607 -10.863 1.00 97.38 95 GLY A C 1
ATOM 780 O O . GLY A 1 95 ? -6.606 -1.644 -10.192 1.00 97.38 95 GLY A O 1
ATOM 781 N N . GLY A 1 96 ? -6.242 -2.573 -12.187 1.00 97.69 96 GLY A N 1
ATOM 782 C CA . GLY A 1 96 ? -6.583 -1.422 -13.005 1.00 97.69 96 GLY A CA 1
ATOM 783 C C . GLY A 1 96 ? -8.016 -0.915 -12.831 1.00 97.69 96 GLY A C 1
ATOM 784 O O . GLY A 1 96 ? -8.296 0.229 -13.186 1.00 97.69 96 GLY A O 1
ATOM 785 N N . ASN A 1 97 ? -8.928 -1.710 -12.270 1.00 97.94 97 ASN A N 1
ATOM 786 C CA . ASN A 1 97 ? -10.276 -1.241 -11.946 1.00 97.94 97 ASN A CA 1
ATOM 787 C C . ASN A 1 97 ? -10.344 -0.506 -10.595 1.00 97.94 97 ASN A C 1
ATOM 789 O O . ASN A 1 97 ? -11.337 0.175 -10.333 1.00 97.94 97 ASN A O 1
ATOM 793 N N . ALA A 1 98 ? -9.311 -0.611 -9.753 1.00 97.31 98 ALA A N 1
ATOM 794 C CA . ALA A 1 98 ? -9.242 0.084 -8.473 1.00 97.31 98 ALA A CA 1
ATOM 795 C C . ALA A 1 98 ? -8.889 1.572 -8.650 1.00 97.31 98 ALA A C 1
ATOM 797 O O . ALA A 1 98 ? -8.216 1.969 -9.604 1.00 97.31 98 ALA A O 1
ATOM 798 N N . LYS A 1 99 ? -9.341 2.404 -7.701 1.00 93.31 99 LYS A N 1
ATOM 799 C CA . LYS A 1 99 ? -8.960 3.828 -7.623 1.00 93.31 99 LYS A CA 1
ATOM 800 C C . LYS A 1 99 ? -7.566 4.018 -7.015 1.00 93.31 99 LYS A C 1
ATOM 802 O O . LYS A 1 99 ? -6.807 4.861 -7.487 1.00 93.31 99 LYS A O 1
ATOM 807 N N . LEU A 1 100 ? -7.248 3.208 -6.006 1.00 98.25 100 LEU A N 1
ATOM 808 C CA . LEU A 1 100 ? -5.989 3.221 -5.272 1.00 98.25 100 LEU A CA 1
ATOM 809 C C . LEU A 1 100 ? -5.428 1.800 -5.202 1.00 98.25 100 LEU A C 1
ATOM 811 O O . LEU A 1 100 ? -6.164 0.868 -4.872 1.00 98.25 100 LEU A O 1
ATOM 815 N N . LEU A 1 101 ? -4.135 1.644 -5.487 1.00 98.62 101 LEU A N 1
ATOM 816 C CA . LEU A 1 101 ? -3.400 0.394 -5.281 1.00 98.62 101 LEU A CA 1
ATOM 817 C C . LEU A 1 101 ? -2.328 0.583 -4.210 1.00 98.62 101 LEU A C 1
ATOM 819 O O . LEU A 1 101 ? -1.610 1.580 -4.214 1.00 98.62 101 LEU A O 1
ATOM 823 N N . ALA A 1 102 ? -2.189 -0.390 -3.314 1.00 98.56 102 ALA A N 1
ATOM 824 C CA . ALA A 1 102 ? -1.163 -0.367 -2.282 1.00 98.56 102 ALA A CA 1
ATOM 825 C C . ALA A 1 102 ? -0.218 -1.566 -2.415 1.00 98.56 102 ALA A C 1
ATOM 827 O O . ALA A 1 102 ? -0.674 -2.689 -2.615 1.00 98.56 102 ALA A O 1
ATOM 828 N N . PHE A 1 103 ? 1.081 -1.320 -2.265 1.00 98.62 103 PHE A N 1
ATOM 829 C CA . PHE A 1 103 ? 2.095 -2.348 -2.049 1.00 98.62 103 PHE A CA 1
ATOM 830 C C . PHE A 1 103 ? 2.648 -2.196 -0.632 1.00 98.62 103 PHE A C 1
ATOM 832 O O . PHE A 1 103 ? 2.963 -1.084 -0.209 1.00 98.62 103 PHE A O 1
ATOM 839 N N . ILE A 1 104 ? 2.767 -3.299 0.101 1.00 97.69 104 ILE A N 1
ATOM 840 C CA . ILE A 1 104 ? 3.363 -3.333 1.437 1.00 97.69 104 ILE A CA 1
ATOM 841 C C . ILE A 1 104 ? 4.208 -4.591 1.575 1.00 97.69 104 ILE A C 1
ATOM 843 O O . ILE A 1 104 ? 3.728 -5.694 1.323 1.00 97.69 104 ILE A O 1
ATOM 847 N N . GLY A 1 105 ? 5.458 -4.422 1.994 1.00 96.38 105 GLY A N 1
ATOM 848 C CA . GLY A 1 105 ? 6.343 -5.540 2.277 1.00 96.38 105 GLY A CA 1
ATOM 849 C C . GLY A 1 105 ? 7.797 -5.258 1.949 1.00 96.38 105 GLY A C 1
ATOM 850 O O . GLY A 1 105 ? 8.241 -4.108 1.925 1.00 96.38 105 GLY A O 1
ATOM 851 N N . HIS A 1 106 ? 8.538 -6.336 1.708 1.00 95.94 106 HIS A N 1
ATOM 852 C CA . HIS A 1 106 ? 9.924 -6.263 1.266 1.00 95.94 106 HIS A CA 1
ATOM 853 C C . HIS A 1 106 ? 10.031 -5.551 -0.087 1.00 95.94 106 HIS A C 1
ATOM 855 O O . HIS A 1 106 ? 9.208 -5.775 -0.977 1.00 95.94 106 HIS A O 1
ATOM 861 N N . ASN A 1 107 ? 11.047 -4.703 -0.260 1.00 96.81 107 ASN A N 1
ATOM 862 C CA . ASN A 1 107 ? 11.290 -4.068 -1.550 1.00 96.81 107 ASN A CA 1
ATOM 863 C C . ASN A 1 107 ? 12.037 -5.038 -2.472 1.00 96.81 107 ASN A C 1
ATOM 865 O O . ASN A 1 107 ? 13.260 -4.993 -2.561 1.00 96.81 107 ASN A O 1
ATOM 869 N N . GLY A 1 108 ? 11.292 -5.873 -3.198 1.00 96.75 108 GLY A N 1
ATOM 870 C CA . GLY A 1 108 ? 11.888 -6.825 -4.135 1.00 96.75 108 GLY A CA 1
ATOM 871 C C . GLY A 1 108 ? 12.769 -6.177 -5.208 1.00 96.75 108 GLY A C 1
ATOM 872 O O . GLY A 1 108 ? 13.732 -6.797 -5.635 1.00 96.75 108 GLY A O 1
ATOM 873 N N . LEU A 1 109 ? 12.522 -4.917 -5.591 1.00 97.50 109 LEU A N 1
ATOM 874 C CA . LEU A 1 109 ? 13.347 -4.201 -6.579 1.00 97.50 109 LEU A CA 1
ATOM 875 C C . LEU A 1 109 ? 14.775 -3.901 -6.091 1.00 97.50 109 LEU A C 1
ATOM 877 O O . LEU A 1 109 ? 15.600 -3.469 -6.890 1.00 97.50 109 LEU A O 1
ATOM 881 N N . MET A 1 110 ? 15.064 -4.103 -4.801 1.00 96.31 110 MET A N 1
ATOM 882 C CA . MET A 1 110 ? 16.433 -4.073 -4.276 1.00 96.31 110 MET A CA 1
ATOM 883 C C . MET A 1 110 ? 17.221 -5.343 -4.623 1.00 96.31 110 MET A C 1
ATOM 885 O O . MET A 1 110 ? 18.445 -5.286 -4.667 1.00 96.31 110 MET A O 1
ATOM 889 N N . ASP A 1 111 ? 16.535 -6.455 -4.899 1.00 95.31 111 ASP A N 1
ATOM 890 C CA . ASP A 1 111 ? 17.159 -7.760 -5.145 1.00 95.31 111 ASP A CA 1
ATOM 891 C C . ASP A 1 111 ? 17.053 -8.204 -6.608 1.00 95.31 111 ASP A C 1
ATOM 893 O O . ASP A 1 111 ? 17.828 -9.042 -7.066 1.00 95.31 111 ASP A O 1
ATOM 897 N N . LEU A 1 112 ? 16.063 -7.686 -7.343 1.00 94.88 112 LEU A N 1
ATOM 898 C CA . LEU A 1 112 ? 15.767 -8.097 -8.713 1.00 94.88 112 LEU A CA 1
ATOM 899 C C . LEU A 1 112 ? 15.486 -6.909 -9.630 1.00 94.88 112 LEU A C 1
ATOM 901 O O . LEU A 1 112 ? 15.019 -5.853 -9.206 1.00 94.88 112 LEU A O 1
ATOM 905 N N . SER A 1 113 ? 15.696 -7.126 -10.926 1.00 90.88 113 SER A N 1
ATOM 906 C CA . SER A 1 113 ? 15.279 -6.211 -11.985 1.00 90.88 113 SER A CA 1
ATOM 907 C C . SER A 1 113 ? 14.027 -6.727 -12.694 1.00 90.88 113 SER A C 1
ATOM 909 O O . SER A 1 113 ? 13.842 -7.929 -12.905 1.00 90.88 113 SER A O 1
ATOM 911 N N . LEU A 1 114 ? 13.147 -5.804 -13.078 1.00 93.81 114 LEU A N 1
ATOM 912 C CA . LEU A 1 114 ? 11.995 -6.103 -13.920 1.00 93.81 114 LEU A CA 1
ATOM 913 C C . LEU A 1 114 ? 12.363 -5.807 -15.373 1.00 93.81 114 LEU A C 1
ATOM 915 O O . LEU A 1 114 ? 12.845 -4.724 -15.687 1.00 93.81 114 LEU A O 1
ATOM 919 N N . GLN A 1 115 ? 12.128 -6.774 -16.258 1.00 87.69 115 GLN A N 1
ATOM 920 C CA . GLN A 1 115 ? 12.397 -6.633 -17.696 1.00 87.69 115 GLN A CA 1
ATOM 921 C C . GLN A 1 115 ? 11.225 -5.982 -18.450 1.00 87.69 115 GLN A C 1
ATOM 923 O O . GLN A 1 115 ? 11.376 -5.505 -19.571 1.00 87.69 115 GLN A O 1
ATOM 928 N N . SER A 1 116 ? 10.037 -5.971 -17.843 1.00 89.62 116 SER A N 1
ATOM 929 C CA . SER A 1 116 ? 8.813 -5.451 -18.448 1.00 89.62 116 SER A CA 1
ATOM 930 C C . SER A 1 116 ? 8.728 -3.926 -18.340 1.00 89.62 116 SER A C 1
ATOM 932 O O . SER A 1 116 ? 9.186 -3.326 -17.369 1.00 89.62 116 SER A O 1
ATOM 934 N N . SER A 1 117 ? 8.051 -3.299 -19.304 1.00 93.38 117 SER A N 1
ATOM 935 C CA . SER A 1 117 ? 7.591 -1.911 -19.197 1.00 93.38 117 SER A CA 1
ATOM 936 C C . SER A 1 117 ? 6.120 -1.845 -18.776 1.00 93.38 117 SER A C 1
ATOM 938 O O . SER A 1 117 ? 5.316 -2.738 -19.079 1.00 93.38 117 SER A O 1
ATOM 940 N N . TYR A 1 118 ? 5.741 -0.758 -18.099 1.00 97.12 118 TYR A N 1
ATOM 941 C CA . TYR A 1 118 ? 4.391 -0.582 -17.545 1.00 97.12 118 TYR A CA 1
ATOM 942 C C . TYR A 1 118 ? 3.746 0.733 -18.005 1.00 97.12 118 TYR A C 1
ATOM 944 O O . TYR A 1 118 ? 3.349 1.539 -17.164 1.00 97.12 118 TYR A O 1
ATOM 952 N N . PRO A 1 119 ? 3.637 0.991 -19.324 1.00 97.44 119 PRO A N 1
ATOM 953 C CA . PRO A 1 119 ? 2.996 2.203 -19.817 1.00 97.44 119 PRO A CA 1
ATOM 954 C C . PRO A 1 119 ? 1.513 2.225 -19.439 1.00 97.44 119 PRO A C 1
ATOM 956 O O . PRO A 1 119 ? 0.842 1.190 -19.468 1.00 97.44 119 PRO A O 1
ATOM 959 N N . ASN A 1 120 ? 0.986 3.407 -19.119 1.00 97.31 120 ASN A N 1
ATOM 960 C CA . ASN A 1 120 ? -0.451 3.589 -18.926 1.00 97.31 120 ASN A CA 1
ATOM 961 C C . ASN A 1 120 ? -1.220 3.205 -20.202 1.00 97.31 120 ASN A C 1
ATOM 963 O O . ASN A 1 120 ? -0.960 3.756 -21.270 1.00 97.31 120 ASN A O 1
ATOM 967 N N . THR A 1 121 ? -2.180 2.288 -20.087 1.00 95.44 121 THR A N 1
ATOM 968 C CA . THR A 1 121 ? -2.928 1.764 -21.249 1.00 95.44 121 THR A CA 1
ATOM 969 C C . THR A 1 121 ? -4.365 2.248 -21.349 1.00 95.44 121 THR A C 1
ATOM 971 O O . THR A 1 121 ? -5.025 1.983 -22.350 1.00 95.44 121 THR A O 1
ATOM 974 N N . ASP A 1 122 ? -4.869 2.968 -20.349 1.00 96.50 122 ASP A N 1
ATOM 975 C CA . ASP A 1 122 ? -6.274 3.379 -20.324 1.00 96.50 122 ASP A CA 1
ATOM 976 C C . ASP A 1 122 ? -6.508 4.841 -19.954 1.00 96.50 122 ASP A C 1
ATOM 978 O O . ASP A 1 122 ? -7.646 5.242 -19.719 1.00 96.50 122 ASP A O 1
ATOM 982 N N . LYS A 1 123 ? -5.438 5.644 -19.941 1.00 95.12 123 LYS A N 1
ATOM 983 C CA . LYS A 1 123 ? -5.449 7.093 -19.693 1.00 95.12 123 LYS A CA 1
ATOM 984 C C . LYS A 1 123 ? -6.009 7.479 -18.319 1.00 95.12 123 LYS A C 1
ATOM 986 O O . LYS A 1 123 ? -6.273 8.653 -18.067 1.00 95.12 123 LYS A O 1
ATOM 991 N N . ARG A 1 124 ? -6.176 6.517 -17.405 1.00 96.00 124 ARG A N 1
ATOM 992 C CA . ARG A 1 124 ? -6.631 6.776 -16.036 1.00 96.00 124 ARG A CA 1
ATOM 993 C C . ARG A 1 124 ? -5.427 6.963 -15.129 1.00 96.00 124 ARG A C 1
ATOM 995 O O . ARG A 1 124 ? -4.553 6.099 -15.064 1.00 96.00 124 ARG A O 1
ATOM 1002 N N . LYS A 1 125 ? -5.416 8.068 -14.387 1.00 95.75 125 LYS A N 1
ATOM 1003 C CA . LYS A 1 125 ? -4.458 8.296 -13.305 1.00 95.75 125 LYS A CA 1
ATOM 1004 C C . LYS A 1 125 ? -4.953 7.576 -12.053 1.00 95.75 125 LYS A C 1
ATOM 1006 O O . LYS A 1 125 ? -6.024 7.899 -11.545 1.00 95.75 125 LYS A O 1
ATOM 1011 N N . ARG A 1 126 ? -4.196 6.583 -11.592 1.00 97.31 126 ARG A N 1
ATOM 1012 C CA . ARG A 1 126 ? -4.476 5.846 -10.350 1.00 97.31 126 ARG A CA 1
ATOM 1013 C C . ARG A 1 126 ? -3.620 6.382 -9.229 1.00 97.31 126 ARG A C 1
ATOM 1015 O O . ARG A 1 126 ? -2.475 6.764 -9.465 1.00 97.31 126 ARG A O 1
ATOM 1022 N N . ASP A 1 127 ? -4.161 6.359 -8.025 1.00 98.44 127 ASP A N 1
ATOM 1023 C CA . ASP A 1 127 ? -3.378 6.620 -6.831 1.00 98.44 127 ASP A CA 1
ATOM 1024 C C . ASP A 1 127 ? -2.623 5.359 -6.409 1.00 98.44 127 ASP A C 1
ATOM 1026 O O . ASP A 1 127 ? -3.119 4.237 -6.561 1.00 98.44 127 ASP A O 1
ATOM 1030 N N . CYS A 1 128 ? -1.424 5.528 -5.857 1.00 98.56 128 CYS A N 1
ATOM 1031 C CA . CYS A 1 128 ? -0.702 4.424 -5.248 1.00 98.56 128 CYS A CA 1
ATOM 1032 C C . CYS A 1 128 ? -0.050 4.781 -3.911 1.00 98.56 128 CYS A C 1
ATOM 1034 O O . CYS A 1 128 ? 0.376 5.913 -3.677 1.00 98.56 128 CYS A O 1
ATOM 1036 N N . ILE A 1 129 ? 0.020 3.780 -3.035 1.00 98.75 129 ILE A N 1
ATOM 1037 C CA . ILE A 1 129 ? 0.764 3.808 -1.774 1.00 98.75 129 ILE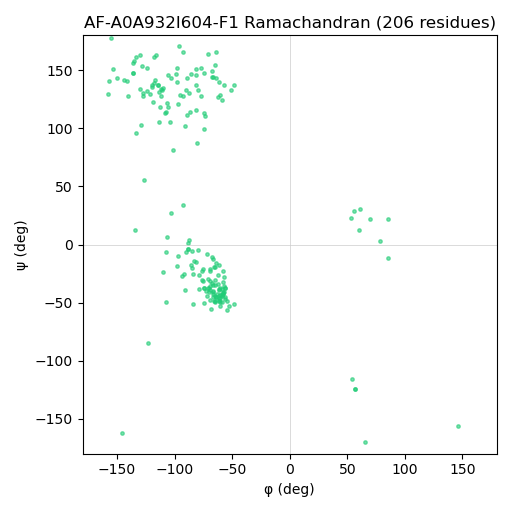 A CA 1
ATOM 1038 C C . ILE A 1 129 ? 1.778 2.663 -1.810 1.00 98.75 129 ILE A C 1
ATOM 1040 O O . ILE A 1 129 ? 1.414 1.530 -2.105 1.00 98.75 129 ILE A O 1
ATOM 1044 N N . ILE A 1 130 ? 3.050 2.930 -1.525 1.00 98.75 130 ILE A N 1
ATOM 1045 C CA . ILE A 1 130 ? 4.113 1.919 -1.585 1.00 98.75 130 ILE A CA 1
ATOM 1046 C C . ILE A 1 130 ? 4.897 1.957 -0.274 1.00 98.75 130 ILE A C 1
ATOM 1048 O O . ILE A 1 130 ? 5.712 2.841 -0.038 1.00 98.75 130 ILE A O 1
ATOM 1052 N N . LEU A 1 131 ? 4.638 0.992 0.600 1.00 98.50 131 LEU A N 1
ATOM 1053 C CA . LEU A 1 131 ? 5.253 0.859 1.917 1.00 98.50 131 LEU A CA 1
ATOM 1054 C C . LEU A 1 131 ? 6.342 -0.215 1.873 1.00 98.50 131 LEU A C 1
ATOM 1056 O O . LEU A 1 131 ? 6.115 -1.369 2.234 1.00 98.50 131 LEU A O 1
ATOM 1060 N N . ALA A 1 132 ? 7.520 0.180 1.397 1.00 97.94 132 ALA A N 1
ATOM 1061 C CA . ALA A 1 132 ? 8.716 -0.659 1.325 1.00 97.94 132 ALA A CA 1
ATOM 1062 C C . ALA A 1 132 ? 9.981 0.213 1.368 1.00 97.94 132 ALA A C 1
ATOM 1064 O O . ALA A 1 132 ? 9.939 1.361 0.914 1.00 97.94 132 ALA A O 1
ATOM 1065 N N . CYS A 1 133 ? 11.093 -0.311 1.892 1.00 97.81 133 CYS A N 1
ATOM 1066 C CA . CYS A 1 133 ? 12.368 0.413 2.011 1.00 97.81 133 CYS A CA 1
ATOM 1067 C C . CYS A 1 133 ? 12.790 1.053 0.684 1.00 97.81 133 CYS A C 1
ATOM 1069 O O . CYS A 1 133 ? 12.751 0.392 -0.348 1.00 97.81 133 CYS A O 1
ATOM 1071 N N . TYR A 1 134 ? 13.204 2.322 0.699 1.00 98.19 134 TYR A N 1
ATOM 1072 C CA . TYR A 1 134 ? 13.649 3.059 -0.500 1.00 98.19 134 TYR A CA 1
ATOM 1073 C C . TYR A 1 134 ? 12.661 3.047 -1.682 1.00 98.19 134 TYR A C 1
ATOM 1075 O O . TYR A 1 134 ? 13.057 3.249 -2.833 1.00 98.19 134 TYR A O 1
ATOM 1083 N N . SER A 1 135 ? 11.370 2.819 -1.436 1.00 98.44 135 SER A N 1
ATOM 1084 C CA . SER A 1 135 ? 10.383 2.671 -2.510 1.00 98.44 135 SER A CA 1
ATOM 1085 C C . SER A 1 135 ? 10.295 3.883 -3.436 1.00 98.44 135 SER A C 1
ATOM 1087 O O . SER A 1 135 ? 10.106 3.687 -4.635 1.00 98.44 135 SER A O 1
ATOM 1089 N N . LYS A 1 136 ? 10.519 5.116 -2.949 1.00 98.31 136 LYS A N 1
ATOM 1090 C CA . LYS A 1 136 ? 10.598 6.290 -3.836 1.00 98.31 136 LYS A CA 1
ATOM 1091 C C . LYS A 1 136 ? 11.664 6.108 -4.912 1.00 98.31 136 LYS A C 1
ATOM 1093 O O . LYS A 1 136 ? 11.402 6.409 -6.070 1.00 98.31 136 LYS A O 1
ATOM 1098 N N . HIS A 1 137 ? 12.850 5.623 -4.557 1.00 98.00 137 HIS A N 1
ATOM 1099 C CA . HIS A 1 137 ? 13.945 5.462 -5.509 1.00 98.00 137 HIS A CA 1
ATOM 1100 C C . HIS A 1 137 ? 13.636 4.357 -6.528 1.00 98.00 137 HIS A C 1
ATOM 1102 O O . HIS A 1 137 ? 13.604 4.616 -7.730 1.00 98.00 137 HIS A O 1
ATOM 1108 N N . TYR A 1 138 ? 13.329 3.153 -6.043 1.00 98.25 138 TYR A N 1
ATOM 1109 C CA . TYR A 1 138 ? 13.209 1.967 -6.892 1.00 98.25 138 TYR A CA 1
ATOM 1110 C C . TYR A 1 138 ? 11.926 1.929 -7.730 1.00 98.25 138 TYR A C 1
ATOM 1112 O O . TYR A 1 138 ? 11.957 1.503 -8.882 1.00 98.25 138 TYR A O 1
ATOM 1120 N N . PHE A 1 139 ? 10.791 2.389 -7.193 1.00 98.38 139 PHE A N 1
ATOM 1121 C CA . PHE A 1 139 ? 9.516 2.325 -7.915 1.00 98.38 139 PHE A CA 1
ATOM 1122 C C . PHE A 1 139 ? 9.305 3.518 -8.855 1.00 98.38 139 PHE A C 1
ATOM 1124 O O . PHE A 1 139 ? 8.510 3.410 -9.790 1.00 98.38 139 PHE A O 1
ATOM 1131 N N . SER A 1 140 ? 10.007 4.644 -8.651 1.00 98.38 140 SER A N 1
ATOM 1132 C CA . SER A 1 140 ? 9.795 5.883 -9.417 1.00 98.38 140 SER A CA 1
ATOM 1133 C C . SER A 1 140 ? 9.738 5.686 -10.936 1.00 98.38 140 SER A C 1
ATOM 1135 O O . SER A 1 140 ? 8.766 6.153 -11.534 1.00 98.38 140 SER A O 1
ATOM 1137 N N . PRO A 1 141 ? 10.700 5.002 -11.591 1.00 97.31 141 PRO A N 1
ATOM 1138 C CA . PRO A 1 141 ? 10.669 4.833 -13.045 1.00 97.31 141 PRO A CA 1
ATOM 1139 C C . PRO A 1 141 ? 9.391 4.138 -13.532 1.00 97.31 141 PRO A C 1
ATOM 1141 O O . PRO A 1 141 ? 8.764 4.591 -14.490 1.00 97.31 141 PRO A O 1
ATOM 1144 N N . TYR A 1 142 ? 8.951 3.095 -12.828 1.00 98.12 142 TYR A N 1
ATOM 1145 C CA . TYR A 1 142 ? 7.767 2.315 -13.188 1.00 98.12 142 TYR A CA 1
ATOM 1146 C C . TYR A 1 142 ? 6.464 3.082 -12.928 1.00 98.12 142 TYR A C 1
ATOM 1148 O O . TYR A 1 142 ? 5.554 3.062 -13.755 1.00 98.12 142 TYR A O 1
ATOM 1156 N N . ILE A 1 143 ? 6.384 3.822 -11.817 1.00 98.44 143 ILE A N 1
ATOM 1157 C CA . ILE A 1 143 ? 5.213 4.654 -11.497 1.00 98.44 143 ILE A CA 1
ATOM 1158 C C . ILE A 1 143 ? 5.080 5.824 -12.486 1.00 98.44 143 ILE A C 1
ATOM 1160 O O . ILE A 1 143 ? 3.954 6.185 -12.840 1.00 98.44 143 ILE A O 1
ATOM 1164 N N . LYS A 1 144 ? 6.198 6.371 -13.002 1.00 97.88 144 LYS A N 1
ATOM 1165 C CA . LYS A 1 144 ? 6.175 7.389 -14.072 1.00 97.88 144 LYS A CA 1
ATOM 1166 C C . LYS A 1 144 ? 5.611 6.810 -15.363 1.00 97.88 144 LYS A C 1
ATOM 1168 O O . LYS A 1 144 ? 4.706 7.410 -15.934 1.00 97.88 144 LYS A O 1
ATOM 1173 N N . GLN A 1 145 ? 6.094 5.639 -15.790 1.00 97.19 145 GLN A N 1
ATOM 1174 C CA . GLN A 1 145 ? 5.579 4.955 -16.987 1.00 97.19 145 GLN A CA 1
ATOM 1175 C C . GLN A 1 145 ? 4.074 4.676 -16.880 1.00 97.19 145 GLN A C 1
ATOM 1177 O O . GLN A 1 145 ? 3.324 4.908 -17.829 1.00 97.19 145 GLN A O 1
ATOM 1182 N N . ALA A 1 146 ? 3.618 4.250 -15.701 1.00 97.88 146 ALA A N 1
ATOM 1183 C CA . ALA A 1 146 ? 2.212 3.967 -15.445 1.00 97.88 146 ALA A CA 1
ATOM 1184 C C . ALA A 1 146 ? 1.331 5.229 -15.363 1.00 97.88 146 ALA A C 1
ATOM 1186 O O . ALA A 1 146 ? 0.105 5.120 -15.306 1.00 97.88 146 ALA A O 1
ATOM 1187 N N . GLY A 1 147 ? 1.922 6.430 -15.355 1.00 97.19 147 GLY A N 1
ATOM 1188 C CA . GLY A 1 147 ? 1.195 7.693 -15.237 1.00 97.19 147 GLY A CA 1
ATOM 1189 C C . GLY A 1 147 ? 0.400 7.804 -13.934 1.00 97.19 147 GLY A C 1
ATOM 1190 O O . GLY A 1 147 ? -0.669 8.412 -13.921 1.00 97.19 147 GLY A O 1
ATOM 1191 N N . ALA A 1 148 ? 0.874 7.172 -12.858 1.00 97.75 148 ALA A N 1
ATOM 1192 C CA . ALA A 1 148 ? 0.174 7.106 -11.580 1.00 97.75 148 ALA A CA 1
ATOM 1193 C C . ALA A 1 148 ? 0.588 8.227 -10.614 1.00 97.75 148 ALA A C 1
ATOM 1195 O O . ALA A 1 148 ? 1.571 8.941 -10.818 1.00 97.75 148 ALA A O 1
ATOM 1196 N N . ASN A 1 149 ? -0.212 8.407 -9.565 1.00 97.94 149 ASN A N 1
ATOM 1197 C CA . ASN A 1 149 ? -0.020 9.398 -8.517 1.00 97.94 149 ASN A CA 1
ATOM 1198 C C . ASN A 1 149 ? 0.515 8.730 -7.233 1.00 97.94 149 ASN A C 1
ATOM 1200 O O . ASN A 1 149 ? -0.261 8.068 -6.540 1.00 97.94 149 ASN A O 1
ATOM 1204 N N . PRO A 1 150 ? 1.804 8.888 -6.880 1.00 97.69 150 PRO A N 1
ATOM 1205 C CA . PRO A 1 150 ? 2.331 8.355 -5.628 1.00 97.69 150 PRO A CA 1
ATOM 1206 C C . PRO A 1 150 ? 1.848 9.201 -4.441 1.00 97.69 150 PRO A C 1
ATOM 1208 O O . PRO A 1 150 ? 2.398 10.265 -4.145 1.00 97.69 150 PRO A O 1
ATOM 1211 N N . LEU A 1 151 ? 0.812 8.723 -3.748 1.00 98.00 151 LEU A N 1
ATOM 1212 C CA . LEU A 1 151 ? 0.268 9.380 -2.558 1.00 98.00 151 LEU A CA 1
ATOM 1213 C C . LEU A 1 151 ? 1.204 9.262 -1.367 1.00 98.00 151 LEU A C 1
ATOM 1215 O O . LEU A 1 151 ? 1.282 10.187 -0.567 1.00 98.00 151 LEU A O 1
ATOM 1219 N N . LEU A 1 152 ? 1.872 8.118 -1.229 1.00 98.06 152 LEU A N 1
ATOM 1220 C CA . LEU A 1 152 ? 2.747 7.847 -0.102 1.00 98.06 152 LEU A CA 1
ATOM 1221 C C . LEU A 1 152 ? 3.762 6.767 -0.465 1.00 98.06 152 LEU A C 1
ATOM 1223 O O . LEU A 1 152 ? 3.394 5.690 -0.929 1.00 98.06 152 LEU A O 1
ATOM 1227 N N . TRP A 1 153 ? 5.032 7.042 -0.212 1.00 98.12 153 TRP A N 1
ATOM 1228 C CA . TRP A 1 153 ? 6.125 6.083 -0.337 1.00 98.12 153 TRP A CA 1
ATOM 1229 C C . TRP A 1 153 ? 7.298 6.470 0.561 1.00 98.12 153 TRP A C 1
ATOM 1231 O O . TRP A 1 153 ? 7.253 7.481 1.266 1.00 98.12 153 TRP A O 1
ATOM 1241 N N . ILE A 1 154 ? 8.339 5.647 0.568 1.00 98.38 154 ILE A N 1
ATOM 1242 C CA . ILE A 1 154 ? 9.400 5.690 1.569 1.00 98.38 154 ILE A CA 1
ATOM 1243 C C . ILE A 1 154 ? 10.717 6.186 0.963 1.00 98.38 154 ILE A C 1
ATOM 1245 O O . ILE A 1 154 ? 11.143 5.718 -0.096 1.00 98.38 154 ILE A O 1
ATOM 1249 N N . SER A 1 155 ? 11.391 7.101 1.662 1.00 98.00 155 SER A N 1
ATOM 1250 C CA . SER A 1 155 ? 12.693 7.652 1.262 1.00 98.00 155 SER A CA 1
ATOM 1251 C C . SER A 1 155 ? 13.908 6.806 1.670 1.00 98.00 155 SER A C 1
ATOM 1253 O O . SER A 1 155 ? 14.944 6.905 1.019 1.00 98.00 155 SER A O 1
ATOM 1255 N N . ASN A 1 156 ? 13.808 5.995 2.730 1.00 97.12 156 ASN A N 1
ATOM 1256 C CA . ASN A 1 156 ? 14.931 5.253 3.322 1.00 97.12 156 ASN A CA 1
ATOM 1257 C C . ASN A 1 156 ? 14.493 3.875 3.882 1.00 97.12 156 ASN A C 1
ATOM 1259 O O . ASN A 1 156 ? 13.429 3.374 3.517 1.00 97.12 156 ASN A O 1
ATOM 1263 N N . LEU A 1 157 ? 15.296 3.249 4.749 1.00 95.06 157 LEU A N 1
ATOM 1264 C CA . LEU A 1 157 ? 14.915 2.059 5.517 1.00 95.06 157 LEU A CA 1
ATOM 1265 C C . LEU A 1 157 ? 13.665 2.322 6.365 1.00 95.06 157 LEU A C 1
ATOM 1267 O O . LEU A 1 157 ? 13.525 3.372 6.994 1.00 95.06 157 LEU A O 1
ATOM 1271 N N . PHE A 1 158 ? 12.754 1.355 6.378 1.00 90.44 158 PHE A N 1
ATOM 1272 C CA . PHE A 1 158 ? 11.418 1.488 6.950 1.00 90.44 158 PHE A CA 1
ATOM 1273 C C . PHE A 1 158 ? 10.940 0.143 7.476 1.00 90.44 158 PHE A C 1
ATOM 1275 O O . PHE A 1 158 ? 11.220 -0.878 6.858 1.00 90.44 158 PHE A O 1
ATOM 1282 N N . GLY A 1 159 ? 10.218 0.147 8.596 1.00 88.69 159 GLY A N 1
ATOM 1283 C CA . GLY A 1 159 ? 9.498 -1.025 9.091 1.00 88.69 159 GLY A CA 1
ATOM 1284 C C . GLY A 1 159 ? 8.072 -1.026 8.536 1.00 88.69 159 GLY A C 1
ATOM 1285 O O . GLY A 1 159 ? 7.255 -0.256 9.042 1.00 88.69 159 GLY A O 1
ATOM 1286 N N . PRO A 1 160 ? 7.744 -1.823 7.500 1.00 81.25 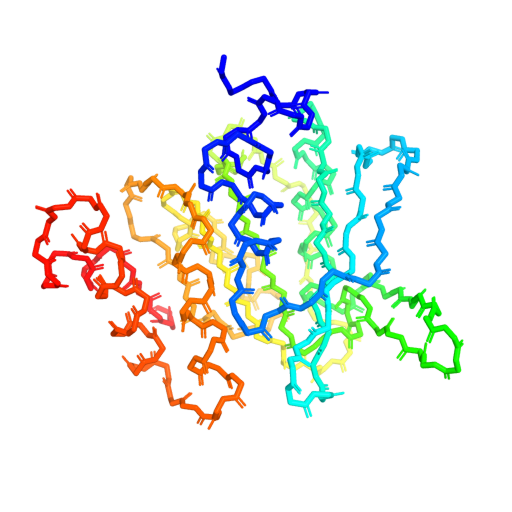160 PRO A N 1
ATOM 1287 C CA . PRO A 1 160 ? 6.409 -1.831 6.925 1.00 81.25 160 PRO A CA 1
ATOM 1288 C C . PRO A 1 160 ? 5.434 -2.564 7.834 1.00 81.25 160 PRO A C 1
ATOM 1290 O O . PRO A 1 160 ? 5.511 -3.778 7.991 1.00 81.25 160 PRO A O 1
ATOM 1293 N N . GLU A 1 161 ? 4.481 -1.823 8.386 1.00 91.38 161 GLU A N 1
ATOM 1294 C CA . GLU A 1 161 ? 3.386 -2.365 9.184 1.00 91.38 161 GLU A CA 1
ATOM 1295 C C . GLU A 1 161 ? 2.059 -1.713 8.781 1.00 91.38 161 GLU A C 1
ATOM 1297 O O . GLU A 1 161 ? 2.005 -0.621 8.201 1.00 91.38 161 GLU A O 1
ATOM 1302 N N . ALA A 1 162 ? 0.955 -2.401 9.068 1.00 97.44 162 ALA A N 1
ATOM 1303 C CA . ALA A 1 162 ? -0.350 -2.056 8.519 1.00 97.44 162 ALA A CA 1
ATOM 1304 C C . ALA A 1 162 ? -0.933 -0.741 9.051 1.00 97.44 162 ALA A C 1
ATOM 1306 O O . ALA A 1 162 ? -1.768 -0.147 8.369 1.00 97.44 162 ALA A O 1
ATOM 1307 N N . TYR A 1 163 ? -0.511 -0.261 10.227 1.00 97.50 163 TYR A N 1
ATOM 1308 C CA . TYR A 1 163 ? -1.047 0.980 10.802 1.00 97.50 163 TYR A CA 1
ATOM 1309 C C . TYR A 1 163 ? -0.770 2.202 9.923 1.00 97.50 163 TYR A C 1
ATOM 1311 O O . TYR A 1 163 ? -1.611 3.091 9.833 1.00 97.50 163 TYR A O 1
ATOM 1319 N N . THR A 1 164 ? 0.371 2.240 9.227 1.00 97.81 164 THR A N 1
ATOM 1320 C CA . THR A 1 164 ? 0.703 3.354 8.333 1.00 97.81 164 THR A CA 1
ATOM 1321 C C . THR A 1 164 ? -0.247 3.375 7.144 1.00 97.81 164 THR A C 1
ATOM 1323 O O . THR A 1 164 ? -0.745 4.439 6.782 1.00 97.81 164 THR A O 1
ATOM 1326 N N . LEU A 1 165 ? -0.539 2.203 6.566 1.00 98.56 165 LEU A N 1
ATOM 1327 C CA . LEU A 1 165 ? -1.524 2.091 5.493 1.00 98.56 165 LEU A CA 1
ATOM 1328 C C . LEU A 1 165 ? -2.924 2.440 5.998 1.00 98.56 165 LEU A C 1
ATOM 1330 O O . LEU A 1 165 ? -3.640 3.172 5.327 1.00 98.56 165 LEU A O 1
ATOM 1334 N N . HIS A 1 166 ? -3.305 1.935 7.171 1.00 98.56 166 HIS A N 1
ATOM 1335 C CA . HIS A 1 166 ? -4.617 2.165 7.764 1.00 98.56 166 HIS A CA 1
ATOM 1336 C C . HIS A 1 166 ? -4.938 3.659 7.875 1.00 98.56 166 HIS A C 1
ATOM 1338 O O . HIS A 1 166 ? -5.908 4.116 7.275 1.00 98.56 166 HIS A O 1
ATOM 1344 N N . ASP A 1 167 ? -4.090 4.436 8.551 1.00 98.31 167 ASP A N 1
ATOM 1345 C CA . ASP A 1 167 ? -4.360 5.861 8.766 1.00 98.31 167 ASP A CA 1
ATOM 1346 C C . ASP A 1 167 ? -4.217 6.686 7.479 1.00 98.31 167 ASP A C 1
ATOM 1348 O O . ASP A 1 167 ? -4.933 7.675 7.298 1.00 98.31 167 ASP A O 1
ATOM 1352 N N . ALA A 1 168 ? -3.349 6.266 6.549 1.00 98.38 168 ALA A N 1
ATOM 1353 C CA . ALA A 1 168 ? -3.289 6.861 5.216 1.00 98.38 168 ALA A CA 1
ATOM 1354 C C . ALA A 1 168 ? -4.605 6.653 4.445 1.00 98.38 168 ALA A C 1
ATOM 1356 O O . ALA A 1 168 ? -5.103 7.588 3.816 1.00 98.38 168 ALA A O 1
ATOM 1357 N N . LEU A 1 169 ? -5.201 5.457 4.521 1.00 98.31 169 LEU A N 1
ATOM 1358 C CA . LEU A 1 169 ? -6.497 5.166 3.906 1.00 98.31 169 LEU A CA 1
ATOM 1359 C C . LEU A 1 169 ? -7.630 5.946 4.579 1.00 98.31 169 LEU A C 1
ATOM 1361 O O . LEU A 1 169 ? -8.488 6.473 3.874 1.00 98.31 169 LEU A O 1
ATOM 1365 N N . SER A 1 170 ? -7.635 6.071 5.909 1.00 97.88 170 SER A N 1
ATOM 1366 C CA . SER A 1 170 ? -8.645 6.860 6.629 1.00 97.88 170 SER A CA 1
ATOM 1367 C C . SER A 1 170 ? -8.637 8.335 6.212 1.00 97.88 170 SER A C 1
ATOM 1369 O O . SER A 1 170 ? -9.702 8.939 6.087 1.00 97.88 170 SER A O 1
ATOM 1371 N N . ALA A 1 171 ? -7.457 8.910 5.955 1.00 98.06 171 ALA A N 1
ATOM 1372 C CA . ALA A 1 171 ? -7.304 10.253 5.391 1.00 98.06 171 ALA A CA 1
ATOM 1373 C C . ALA A 1 171 ? -7.766 10.321 3.923 1.00 98.06 171 ALA A C 1
ATOM 1375 O O . ALA A 1 171 ? -8.568 11.178 3.548 1.00 98.06 171 ALA A O 1
ATOM 1376 N N . TYR A 1 172 ? -7.324 9.367 3.099 1.00 97.94 172 TYR A N 1
ATOM 1377 C CA . TYR A 1 172 ? -7.678 9.291 1.681 1.00 97.94 172 TYR A CA 1
ATOM 1378 C C . TYR A 1 172 ? -9.193 9.183 1.452 1.00 97.94 172 TYR A C 1
ATOM 1380 O O . TYR A 1 172 ? -9.754 9.905 0.632 1.00 97.94 172 TYR A O 1
ATOM 1388 N N . MET A 1 173 ? -9.886 8.336 2.220 1.00 96.75 173 MET A N 1
ATOM 1389 C CA . MET A 1 173 ? -11.341 8.144 2.116 1.00 96.75 173 MET A CA 1
ATOM 1390 C C . MET A 1 173 ? -12.155 9.389 2.494 1.00 96.75 173 MET A C 1
ATOM 1392 O O . MET A 1 173 ? -13.325 9.484 2.122 1.00 96.75 173 MET A O 1
ATOM 1396 N N . LYS A 1 174 ? -11.550 10.336 3.221 1.00 96.50 174 LYS A N 1
ATOM 1397 C CA . LYS A 1 174 ? -12.137 11.642 3.554 1.00 96.50 174 L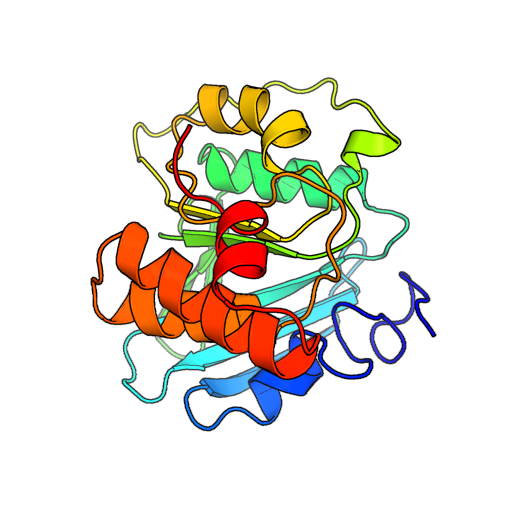YS A CA 1
ATOM 1398 C C . LYS A 1 174 ? -11.848 12.713 2.497 1.00 96.50 174 LYS A C 1
ATOM 1400 O O . LYS A 1 174 ? -12.263 13.853 2.673 1.00 96.50 174 LYS A O 1
ATOM 1405 N N . GLY A 1 175 ? -11.143 12.367 1.417 1.00 96.06 175 GLY A N 1
ATOM 1406 C CA . GLY A 1 175 ? -10.733 13.319 0.386 1.00 96.06 175 GLY A CA 1
ATOM 1407 C C . GLY A 1 175 ? -9.663 14.301 0.865 1.00 96.06 175 GLY A C 1
ATOM 1408 O O . GLY A 1 175 ? -9.540 15.391 0.309 1.00 96.06 175 GLY A O 1
ATOM 1409 N N . GLU A 1 176 ? -8.907 13.951 1.910 1.00 97.69 176 GLU A N 1
ATOM 1410 C CA . GLU A 1 176 ? -7.834 14.806 2.410 1.00 97.69 176 GLU A CA 1
ATOM 1411 C C . GLU A 1 176 ? -6.687 14.907 1.388 1.00 97.69 176 GLU A C 1
ATOM 1413 O O . GLU A 1 176 ? -6.409 13.982 0.623 1.00 97.69 176 GLU A O 1
ATOM 1418 N N . ASN A 1 177 ? -5.998 16.050 1.376 1.00 96.56 177 ASN A N 1
ATOM 1419 C CA . ASN A 1 177 ? -4.883 16.283 0.459 1.00 96.56 177 ASN A CA 1
ATOM 1420 C C . ASN A 1 177 ? -3.633 15.440 0.830 1.00 96.56 177 ASN A C 1
ATOM 1422 O O . ASN A 1 177 ? -3.521 14.962 1.966 1.00 96.56 177 ASN A O 1
ATOM 1426 N N . PRO A 1 178 ? -2.648 15.292 -0.083 1.00 96.62 178 PRO A N 1
ATOM 1427 C CA . PRO A 1 178 ? -1.463 14.462 0.156 1.00 96.62 178 PRO A CA 1
ATOM 1428 C C . PRO A 1 178 ? -0.660 14.826 1.413 1.00 96.62 178 PRO A C 1
ATOM 1430 O O . PRO A 1 178 ? -0.197 13.934 2.121 1.00 96.62 178 PRO A O 1
ATOM 1433 N N . ALA A 1 179 ? -0.529 16.113 1.748 1.00 97.25 179 ALA A N 1
ATOM 1434 C CA . ALA A 1 179 ? 0.216 16.544 2.933 1.00 97.25 179 ALA A CA 1
ATOM 1435 C C . ALA A 1 179 ? -0.468 16.105 4.242 1.00 97.25 179 ALA A C 1
ATOM 1437 O O . ALA A 1 179 ? 0.204 15.757 5.223 1.00 97.25 179 ALA A O 1
ATOM 1438 N N . THR A 1 180 ? -1.802 16.082 4.261 1.00 98.12 180 THR A N 1
ATOM 1439 C CA . THR A 1 180 ? -2.570 15.563 5.395 1.00 98.12 180 THR A CA 1
ATOM 1440 C C . THR A 1 180 ? -2.462 14.041 5.478 1.00 98.12 180 THR A C 1
ATOM 1442 O O . THR A 1 180 ? -2.154 13.533 6.557 1.00 98.12 180 THR A O 1
ATOM 1445 N N . ILE A 1 181 ? -2.582 13.326 4.349 1.00 98.50 181 ILE A N 1
ATOM 1446 C CA . ILE A 1 181 ? -2.366 11.866 4.278 1.00 98.50 181 ILE A CA 1
ATOM 1447 C C . ILE A 1 181 ? -0.982 11.502 4.841 1.00 98.50 181 ILE A C 1
ATOM 1449 O O . ILE A 1 181 ? -0.874 10.653 5.728 1.00 98.50 181 ILE A O 1
ATOM 1453 N N . GLN A 1 182 ? 0.070 12.204 4.404 1.00 98.44 182 GLN A N 1
ATOM 1454 C CA . GLN A 1 182 ? 1.433 12.047 4.920 1.00 98.44 182 GLN A CA 1
ATOM 1455 C C . GLN A 1 182 ? 1.497 12.257 6.431 1.00 98.44 182 GLN A C 1
ATOM 1457 O O . GLN A 1 182 ? 2.126 11.484 7.148 1.00 98.44 182 GLN A O 1
ATOM 1462 N N . THR A 1 183 ? 0.865 13.323 6.924 1.00 98.44 183 THR A N 1
ATOM 1463 C CA . THR A 1 183 ? 0.925 13.696 8.338 1.00 98.44 183 THR A CA 1
ATOM 1464 C C . THR A 1 183 ? 0.233 12.653 9.214 1.00 98.44 183 THR A C 1
ATOM 1466 O O . THR A 1 183 ? 0.777 12.303 10.259 1.00 98.44 183 THR A O 1
ATOM 1469 N N . LYS A 1 184 ? -0.908 12.099 8.783 1.00 98.25 184 LYS A N 1
ATOM 1470 C CA . LYS A 1 184 ? -1.604 11.011 9.491 1.00 98.25 184 LYS A CA 1
ATOM 1471 C C . LYS A 1 184 ? -0.765 9.734 9.518 1.00 98.25 184 LYS A C 1
ATOM 1473 O O . LYS A 1 184 ? -0.500 9.204 10.595 1.00 98.25 184 LYS A O 1
ATOM 1478 N N . ALA A 1 185 ? -0.253 9.319 8.360 1.00 98.19 185 ALA A N 1
ATOM 1479 C CA . ALA A 1 185 ? 0.620 8.156 8.233 1.00 98.19 185 ALA A CA 1
ATOM 1480 C C . ALA A 1 185 ? 1.899 8.282 9.088 1.00 98.19 185 ALA A C 1
ATOM 1482 O O . ALA A 1 185 ? 2.299 7.342 9.777 1.00 98.19 185 ALA A O 1
ATOM 1483 N N . ALA A 1 186 ? 2.525 9.462 9.087 1.00 98.25 186 ALA A N 1
ATOM 1484 C CA . ALA A 1 186 ? 3.726 9.745 9.864 1.00 98.25 186 ALA A CA 1
ATOM 1485 C C . ALA A 1 186 ? 3.454 9.820 11.370 1.00 98.25 186 ALA A C 1
ATOM 1487 O O . ALA A 1 186 ? 4.281 9.363 12.155 1.00 98.25 186 ALA A O 1
ATOM 1488 N N . ALA A 1 187 ? 2.309 10.366 11.787 1.00 98.56 187 ALA A N 1
ATOM 1489 C CA . ALA A 1 187 ? 1.939 10.443 13.197 1.00 98.56 187 ALA A CA 1
ATOM 1490 C C . ALA A 1 187 ? 1.752 9.049 13.810 1.00 98.56 187 ALA A C 1
ATOM 1492 O O . ALA A 1 187 ? 2.292 8.773 14.884 1.00 98.56 187 ALA A O 1
ATOM 1493 N N . VAL A 1 188 ? 1.047 8.149 13.116 1.00 98.06 188 VAL A N 1
ATOM 1494 C CA . VAL A 1 188 ? 0.877 6.775 13.602 1.00 98.06 188 VAL A CA 1
ATOM 1495 C C . VAL A 1 188 ? 2.194 5.998 13.557 1.00 98.06 188 VAL A C 1
ATOM 1497 O O . VAL A 1 188 ? 2.525 5.316 14.524 1.00 98.06 188 VAL A O 1
ATOM 1500 N N . TYR A 1 189 ? 3.014 6.180 12.517 1.00 98.12 189 TYR A N 1
ATOM 1501 C CA . TYR A 1 189 ? 4.338 5.558 12.452 1.00 98.12 189 TYR A CA 1
ATOM 1502 C C . TYR A 1 189 ? 5.243 6.002 13.605 1.00 98.12 189 TYR A C 1
ATOM 1504 O O . TYR A 1 189 ? 5.844 5.168 14.281 1.00 98.12 189 TYR A O 1
ATOM 1512 N N . ALA A 1 190 ? 5.290 7.306 13.887 1.00 98.06 190 ALA A N 1
ATOM 1513 C CA . ALA A 1 190 ? 6.037 7.873 15.006 1.00 98.06 190 ALA A CA 1
ATOM 1514 C C . ALA A 1 190 ? 5.606 7.276 16.354 1.00 98.06 190 ALA A C 1
ATOM 1516 O O . ALA A 1 190 ? 6.456 6.931 17.174 1.00 98.06 190 ALA A O 1
ATOM 1517 N N . LYS A 1 191 ? 4.298 7.074 16.557 1.00 97.81 191 LYS A N 1
ATOM 1518 C CA . LYS A 1 191 ? 3.753 6.445 17.766 1.00 97.81 191 LYS A CA 1
ATOM 1519 C C . LYS A 1 191 ? 4.263 5.013 17.961 1.00 97.81 191 LYS A C 1
ATOM 1521 O O . LYS A 1 191 ? 4.698 4.678 19.059 1.00 97.81 191 LYS A O 1
ATOM 1526 N N . TYR A 1 192 ? 4.203 4.173 16.928 1.00 96.12 192 TYR A N 1
ATOM 1527 C CA . TYR A 1 192 ? 4.594 2.761 17.044 1.00 96.12 192 TYR A CA 1
ATOM 1528 C C . TYR A 1 192 ? 6.113 2.567 17.112 1.00 96.12 192 TYR A C 1
ATOM 1530 O O . TYR A 1 192 ? 6.593 1.752 17.895 1.00 96.12 192 TYR A O 1
ATOM 1538 N N . THR A 1 193 ? 6.875 3.363 16.360 1.00 95.12 193 THR A N 1
ATOM 1539 C CA . THR A 1 193 ? 8.348 3.278 16.312 1.00 95.12 193 THR A CA 1
ATOM 1540 C C . THR A 1 193 ? 9.057 4.126 17.364 1.00 95.12 193 THR A C 1
ATOM 1542 O O . THR A 1 193 ? 10.280 4.078 17.470 1.00 95.12 193 THR A O 1
ATOM 1545 N N . ARG A 1 194 ? 8.303 4.907 18.150 1.00 95.75 194 ARG A N 1
ATOM 1546 C CA . ARG A 1 194 ? 8.816 5.847 19.161 1.00 95.75 194 ARG A CA 1
ATOM 1547 C C . ARG A 1 194 ? 9.808 6.873 18.595 1.00 95.75 194 ARG A C 1
ATOM 1549 O O . ARG A 1 194 ? 10.685 7.350 19.311 1.00 95.75 194 ARG A O 1
ATOM 1556 N N . CYS A 1 195 ? 9.671 7.231 17.317 1.00 96.06 195 CYS A N 1
ATOM 1557 C CA . CYS A 1 195 ? 10.430 8.322 16.705 1.00 96.06 195 CYS A CA 1
ATOM 1558 C C . CYS A 1 195 ? 9.623 9.632 16.705 1.00 96.06 195 CYS A C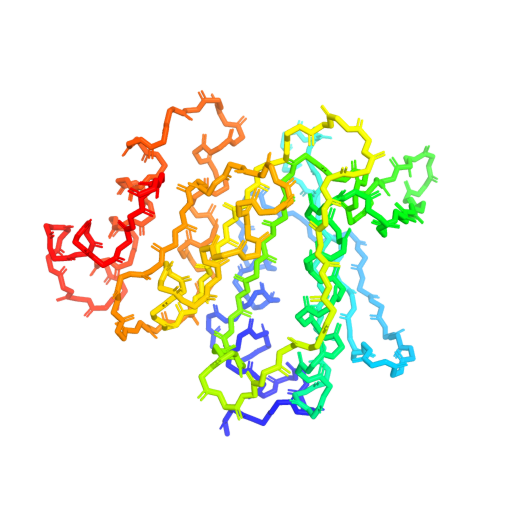 1
ATOM 1560 O O . CYS A 1 195 ? 8.435 9.655 17.023 1.00 96.06 195 CYS A O 1
ATOM 1562 N N . SER A 1 196 ? 10.254 10.755 16.348 1.00 97.88 196 SER A N 1
ATOM 1563 C CA . SER A 1 196 ? 9.524 12.022 16.217 1.00 97.88 196 SER A CA 1
ATOM 1564 C C . SER A 1 196 ? 8.677 12.052 14.940 1.00 97.88 196 SER A C 1
ATOM 1566 O O . SER A 1 196 ? 9.097 11.564 13.890 1.00 97.88 196 SER A O 1
ATOM 1568 N N . VAL A 1 197 ? 7.524 12.731 14.978 1.00 98.00 197 VAL A N 1
ATOM 1569 C CA . VAL A 1 197 ? 6.695 12.961 13.775 1.00 98.00 197 VAL A CA 1
ATOM 1570 C C . VAL A 1 197 ? 7.496 13.669 12.677 1.00 98.00 197 VAL A C 1
ATOM 1572 O O . VAL A 1 197 ? 7.351 13.356 11.498 1.00 98.00 197 VAL A O 1
ATOM 1575 N N . LYS A 1 198 ? 8.404 14.582 13.050 1.00 98.06 198 LYS A N 1
ATOM 1576 C CA . LYS A 1 198 ? 9.312 15.257 12.111 1.00 98.06 198 LYS A CA 1
ATOM 1577 C C . LYS A 1 198 ? 10.220 14.262 11.381 1.00 98.06 198 LYS A C 1
ATOM 1579 O O . LYS A 1 198 ? 10.397 14.394 10.174 1.00 98.06 198 LYS A O 1
ATOM 1584 N N . ALA A 1 199 ? 10.782 13.280 12.088 1.00 97.44 199 ALA A N 1
ATOM 1585 C CA . ALA A 1 199 ? 11.581 12.221 11.474 1.00 97.44 199 ALA A CA 1
ATOM 1586 C C . ALA A 1 199 ? 10.715 11.317 10.583 1.00 97.44 199 ALA A C 1
ATOM 1588 O O . ALA A 1 199 ? 11.065 11.087 9.428 1.00 97.44 199 ALA A O 1
ATOM 1589 N N . ALA A 1 200 ? 9.540 10.903 11.065 1.00 97.94 200 ALA A N 1
ATOM 1590 C CA . ALA A 1 200 ? 8.602 10.093 10.291 1.00 97.94 200 ALA A CA 1
ATOM 1591 C C . ALA A 1 200 ? 8.161 10.784 8.985 1.00 97.94 200 ALA A C 1
ATOM 1593 O O . ALA A 1 200 ? 8.106 10.131 7.950 1.00 97.94 200 ALA A O 1
ATOM 1594 N N . LYS A 1 201 ? 7.941 12.108 8.982 1.00 97.88 201 LYS A N 1
ATOM 1595 C CA . LYS A 1 201 ? 7.614 12.884 7.765 1.00 97.88 201 LYS A CA 1
ATOM 1596 C C . LYS A 1 201 ? 8.774 13.022 6.773 1.00 97.88 201 LYS A C 1
ATOM 1598 O O . LYS A 1 201 ? 8.533 13.307 5.607 1.00 97.88 201 LYS A O 1
ATOM 1603 N N . LYS A 1 202 ? 10.027 12.846 7.207 1.00 97.44 202 LYS A N 1
ATOM 1604 C CA . LYS A 1 202 ? 11.174 12.744 6.285 1.00 97.44 202 LYS A CA 1
ATOM 1605 C C . LYS A 1 202 ? 11.266 11.356 5.646 1.00 97.44 202 LYS A C 1
ATOM 1607 O O . LYS A 1 202 ? 11.818 11.222 4.556 1.00 97.44 202 LYS A O 1
ATOM 1612 N N . LEU A 1 203 ? 10.737 10.339 6.329 1.00 97.75 203 LEU A N 1
ATOM 1613 C CA . LEU A 1 203 ? 10.730 8.953 5.873 1.00 97.75 203 LEU A CA 1
ATOM 1614 C C . LEU A 1 203 ? 9.553 8.659 4.935 1.00 97.75 203 LEU A C 1
ATOM 1616 O O . LEU A 1 203 ? 9.753 8.156 3.834 1.00 97.75 203 LEU A O 1
ATOM 1620 N N . LEU A 1 204 ? 8.344 9.007 5.369 1.00 98.12 204 LEU A N 1
ATOM 1621 C CA . LEU A 1 204 ? 7.088 8.889 4.633 1.00 98.12 204 LEU A CA 1
ATOM 1622 C C . LEU A 1 204 ? 6.865 10.167 3.835 1.00 98.12 204 LEU A C 1
ATOM 1624 O O . LEU A 1 204 ? 6.630 11.220 4.424 1.00 98.12 204 LEU A O 1
ATOM 1628 N N . ILE A 1 205 ? 6.939 10.087 2.513 1.00 97.94 205 ILE A N 1
ATOM 1629 C CA . ILE A 1 205 ? 6.877 11.245 1.615 1.00 97.94 205 ILE A CA 1
ATOM 1630 C C . ILE A 1 205 ? 5.855 11.026 0.501 1.00 97.94 205 ILE A C 1
ATOM 1632 O O . ILE A 1 205 ? 5.410 9.908 0.258 1.00 97.94 205 ILE A O 1
ATOM 1636 N N . THR A 1 206 ? 5.464 12.109 -0.161 1.00 97.12 206 THR A N 1
ATOM 1637 C CA . THR A 1 206 ? 4.385 12.136 -1.159 1.00 97.12 206 THR A CA 1
ATOM 1638 C C . THR A 1 206 ? 4.879 12.789 -2.436 1.00 97.12 206 THR A C 1
ATOM 1640 O O . THR A 1 206 ? 5.742 13.664 -2.355 1.00 97.12 206 THR A O 1
ATOM 1643 N N . GLY A 1 207 ? 4.296 12.455 -3.585 1.00 95.56 207 GLY A N 1
ATOM 1644 C CA . GLY A 1 207 ? 4.705 13.059 -4.852 1.00 95.56 207 GLY A CA 1
ATOM 1645 C C . GLY A 1 207 ? 6.141 12.700 -5.251 1.00 95.56 207 GLY A C 1
ATOM 1646 O O . GLY A 1 207 ? 6.762 11.816 -4.657 1.00 95.56 207 GLY A O 1
ATOM 1647 N N . TRP A 1 208 ? 6.640 13.384 -6.282 1.00 95.38 208 TRP A N 1
ATOM 1648 C CA . TRP A 1 208 ? 7.890 13.078 -6.988 1.00 95.38 208 TRP A CA 1
ATOM 1649 C C . TRP A 1 208 ? 9.160 13.579 -6.310 1.00 95.38 208 TRP A C 1
ATOM 1651 O O . TRP A 1 208 ? 9.115 14.466 -5.435 1.00 95.38 208 TRP A O 1
#

Mean predicted aligned error: 2.78 Å

Secondary structure (DSSP, 8-state):
---TT-TTT-TTTTSTT-HHHHHHT-SSEEEEEEE--STTEEEEEEEEETTSS-EEEEEEE-GGGHHHHHHHHHHHHTTSSEEEEEETTEEEEEETT-SEEEEES--GGGT---------SS----EEEEESTTHHHHHHHHHHHTT-EEEEEESS-----HHHHHHHHHHHTTT--HHHHHHHHHHHHHHHHT--HHHHHHHEE---